Protein AF-A0A3N5YDK7-F1 (afdb_monomer_lite)

Secondary structure (DSSP, 8-state):
-EEEETTEEEEEEEEEETTEEEEEEEETTTTEEEEEEEEEE-TTT-EEEEEEGGGTEEEEEEEETTEEEEEEEETTEEEEEEEEE-------------------------------EEEEEEEEEE--SS--S--EEEEETTTEEEEEEEEEEEETTTEEEEEEEEEETTS-B---SSS-----EEEEEEE---SEE-TT---EEEEEEEEEE-SS-----EEEE-TTS-EE-B-TTS-BS-S-EEEEEE-SSPPPP--TT-EEEEEEEETTEEEEEEEEEE-

Radius of gyration: 22.56 Å; chains: 1; bounding box: 62×52×67 Å

Structure (mmCIF, N/CA/C/O backbone):
data_AF-A0A3N5YDK7-F1
#
_entry.id   AF-A0A3N5YDK7-F1
#
loop_
_atom_site.group_PDB
_atom_site.id
_atom_site.type_symbol
_atom_site.label_atom_id
_atom_site.label_alt_id
_atom_site.label_comp_id
_atom_site.label_asym_id
_atom_site.label_entity_id
_atom_site.label_seq_id
_atom_site.pdbx_PDB_ins_code
_atom_site.Cartn_x
_atom_site.Cartn_y
_atom_site.Cartn_z
_atom_site.occupancy
_atom_site.B_iso_or_equiv
_atom_site.auth_seq_id
_atom_site.auth_comp_id
_atom_site.auth_asym_id
_atom_site.auth_atom_id
_atom_site.pdbx_PDB_model_num
ATOM 1 N N . TRP A 1 1 ? -9.907 6.552 8.537 1.00 94.00 1 TRP A N 1
ATOM 2 C CA . TRP A 1 1 ? -11.149 7.332 8.376 1.00 94.00 1 TRP A CA 1
ATOM 3 C C . TRP A 1 1 ? -12.315 6.374 8.210 1.00 94.00 1 TRP A C 1
ATOM 5 O O . TRP A 1 1 ? -12.193 5.438 7.430 1.00 94.00 1 TRP A O 1
ATOM 15 N N . SER A 1 2 ? -13.418 6.585 8.924 1.00 95.69 2 SER A N 1
ATOM 16 C CA . SER A 1 2 ? -14.725 5.992 8.597 1.00 95.69 2 SER A CA 1
ATOM 17 C C . SER A 1 2 ? -15.365 6.849 7.509 1.00 95.69 2 SER A C 1
ATOM 19 O O . SER A 1 2 ? -15.257 8.069 7.609 1.00 95.69 2 SER A O 1
ATOM 21 N N . VAL A 1 3 ? -15.974 6.262 6.475 1.00 97.44 3 VAL A N 1
ATOM 22 C CA . VAL A 1 3 ? -16.541 7.017 5.340 1.00 97.44 3 VAL A CA 1
ATOM 23 C C . VAL A 1 3 ? -18.008 6.699 5.077 1.00 97.44 3 VAL A C 1
ATOM 25 O O . VAL A 1 3 ? -18.480 5.593 5.338 1.00 97.44 3 VAL A O 1
ATOM 28 N N . ASN A 1 4 ? -18.715 7.675 4.506 1.00 97.19 4 ASN A N 1
ATOM 29 C CA . ASN A 1 4 ? -20.039 7.509 3.918 1.00 97.19 4 ASN A CA 1
ATOM 30 C C . ASN A 1 4 ? -20.078 8.212 2.554 1.00 97.19 4 ASN A C 1
ATOM 32 O O . ASN A 1 4 ? -20.094 9.441 2.474 1.00 97.19 4 ASN A O 1
ATOM 36 N N . PHE A 1 5 ? -20.072 7.429 1.477 1.00 95.19 5 PHE A N 1
ATOM 37 C CA . PHE A 1 5 ? -20.081 7.899 0.094 1.00 95.19 5 PHE A CA 1
ATOM 38 C C . PHE A 1 5 ? -21.483 7.689 -0.492 1.00 95.19 5 PHE A C 1
ATOM 40 O O . PHE A 1 5 ? -21.753 6.665 -1.111 1.00 95.19 5 PHE A O 1
ATOM 47 N N . ASN A 1 6 ? -22.402 8.632 -0.261 1.00 92.25 6 ASN A N 1
ATOM 48 C CA . ASN A 1 6 ? -23.812 8.522 -0.666 1.00 92.25 6 ASN A CA 1
ATOM 49 C C . ASN A 1 6 ? -24.478 7.189 -0.232 1.00 92.25 6 ASN A C 1
ATOM 51 O O . ASN A 1 6 ? -24.975 6.422 -1.055 1.00 92.25 6 ASN A O 1
ATOM 55 N N . ASN A 1 7 ? -24.456 6.913 1.075 1.00 92.00 7 ASN A N 1
ATOM 56 C CA . ASN A 1 7 ? -24.907 5.689 1.759 1.00 92.00 7 ASN A CA 1
ATOM 57 C C . ASN A 1 7 ? -24.012 4.445 1.604 1.00 92.00 7 ASN A C 1
ATOM 59 O O . ASN A 1 7 ? -24.227 3.466 2.321 1.00 92.00 7 ASN A O 1
ATOM 63 N N . TYR A 1 8 ? -22.960 4.486 0.781 1.00 93.44 8 TYR A N 1
ATOM 64 C CA . TYR A 1 8 ? -21.924 3.449 0.783 1.00 93.44 8 TYR A CA 1
ATOM 65 C C . TYR A 1 8 ? -20.957 3.688 1.947 1.00 93.44 8 TYR A C 1
ATOM 67 O O . TYR A 1 8 ? -20.138 4.609 1.915 1.00 93.44 8 TYR A O 1
ATOM 75 N N . LYS A 1 9 ? -21.083 2.870 2.995 1.00 97.25 9 LYS A N 1
ATOM 76 C CA . LYS A 1 9 ? -20.216 2.907 4.180 1.00 97.25 9 LYS A CA 1
ATOM 77 C C . LYS A 1 9 ? -18.902 2.161 3.946 1.00 97.25 9 LYS A C 1
ATOM 79 O O . LYS A 1 9 ? -18.815 1.285 3.080 1.00 97.25 9 LYS A O 1
ATOM 84 N N . GLY A 1 10 ? -17.888 2.521 4.728 1.00 96.44 10 GLY A N 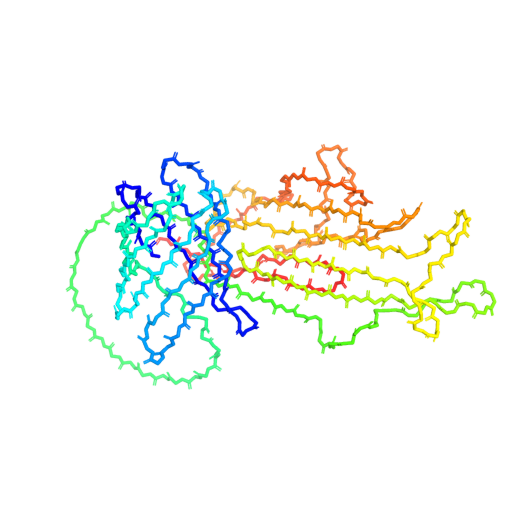1
ATOM 85 C CA . GLY A 1 10 ? -16.621 1.806 4.731 1.00 96.44 10 GLY A CA 1
ATOM 86 C C . GLY A 1 10 ? -15.497 2.526 5.470 1.00 96.44 10 GLY A C 1
ATOM 87 O O . GLY A 1 10 ? -15.725 3.350 6.360 1.00 96.44 10 GLY A O 1
ATOM 88 N N . LYS A 1 11 ? -14.260 2.229 5.070 1.00 95.38 11 LYS A N 1
ATOM 89 C CA . LYS A 1 11 ? -13.021 2.769 5.640 1.00 95.38 11 LYS A CA 1
ATOM 90 C C . LYS A 1 11 ? -12.148 3.379 4.548 1.00 95.38 11 LYS A C 1
ATOM 92 O O . LYS A 1 11 ? -12.029 2.828 3.462 1.00 95.38 11 LYS A O 1
ATOM 97 N N . MET A 1 12 ? -11.475 4.480 4.852 1.00 95.06 12 MET A N 1
ATOM 98 C CA . MET A 1 12 ? -10.476 5.097 3.978 1.00 95.06 12 MET A CA 1
ATOM 99 C C . MET A 1 12 ? -9.211 5.416 4.767 1.00 95.06 12 MET A C 1
ATOM 101 O O . MET A 1 12 ? -9.264 5.825 5.932 1.00 95.06 12 MET A O 1
ATOM 105 N N . GLU A 1 13 ? -8.065 5.253 4.122 1.00 92.06 13 GLU A N 1
ATOM 106 C CA . GLU A 1 13 ? -6.749 5.542 4.676 1.00 92.06 13 GLU A CA 1
ATOM 107 C C . GLU A 1 13 ? -5.978 6.454 3.726 1.00 92.06 13 GLU A C 1
ATOM 109 O O . GLU A 1 13 ? -5.940 6.207 2.523 1.00 92.06 13 GLU A O 1
ATOM 114 N N . PHE A 1 14 ? -5.326 7.471 4.289 1.00 88.44 14 PHE A N 1
ATOM 115 C CA . PHE A 1 14 ? -4.327 8.292 3.610 1.00 88.44 14 PHE A CA 1
ATOM 116 C C . PHE A 1 14 ? -3.003 8.186 4.364 1.00 88.44 14 PHE A C 1
ATOM 118 O O . PHE A 1 14 ? -2.989 8.089 5.592 1.00 88.44 14 PHE A O 1
ATOM 125 N N . CYS A 1 15 ? -1.895 8.191 3.632 1.00 81.31 15 CYS A N 1
ATOM 126 C CA . CYS A 1 15 ? -0.541 8.170 4.170 1.00 81.31 15 CYS A CA 1
ATOM 127 C C . CYS A 1 15 ? 0.345 9.090 3.311 1.00 81.31 15 CYS A C 1
ATOM 129 O O . CYS A 1 15 ? 0.281 8.996 2.082 1.00 81.31 15 CYS A O 1
ATOM 131 N N . PRO A 1 16 ? 1.137 9.993 3.915 1.00 75.69 16 PRO A N 1
ATOM 132 C CA . PRO A 1 16 ? 2.157 10.730 3.183 1.00 75.69 16 PRO A CA 1
ATOM 133 C C . PRO A 1 16 ? 3.287 9.772 2.776 1.00 75.69 16 PRO A C 1
ATOM 135 O O . PRO A 1 16 ? 3.782 8.999 3.593 1.00 75.69 16 PRO A O 1
ATOM 138 N N . GLU A 1 17 ? 3.688 9.821 1.510 1.00 67.31 17 GLU A N 1
ATOM 139 C CA . GLU A 1 17 ? 4.598 8.864 0.878 1.00 67.31 17 GLU A CA 1
ATOM 140 C C . GLU A 1 17 ? 5.481 9.595 -0.142 1.00 67.31 17 GLU A C 1
ATOM 142 O O . GLU A 1 17 ? 4.982 10.112 -1.140 1.00 67.31 17 GLU A O 1
ATOM 147 N N . ASN A 1 18 ? 6.793 9.675 0.114 1.00 63.22 18 ASN A N 1
ATOM 148 C CA . ASN A 1 18 ? 7.789 10.287 -0.783 1.00 63.22 18 ASN A CA 1
ATOM 149 C C . ASN A 1 18 ? 7.401 11.696 -1.300 1.00 63.22 18 ASN A C 1
ATOM 151 O O . ASN A 1 18 ? 7.514 11.996 -2.489 1.00 63.22 18 ASN A O 1
ATOM 155 N N . GLY A 1 19 ? 6.889 12.555 -0.409 1.00 67.94 19 GLY A N 1
ATOM 156 C CA . GLY A 1 19 ? 6.432 13.914 -0.743 1.00 67.94 19 GLY A CA 1
ATOM 157 C C . GLY A 1 19 ? 5.083 13.991 -1.477 1.00 67.94 19 GLY A C 1
ATOM 158 O O . GLY A 1 19 ? 4.658 15.078 -1.862 1.00 67.94 19 GLY A O 1
ATOM 159 N N . LYS A 1 20 ? 4.399 12.859 -1.665 1.00 80.00 20 LYS A N 1
ATOM 160 C CA . LYS A 1 20 ? 3.056 12.732 -2.250 1.00 80.00 20 LYS A CA 1
ATOM 161 C C . LYS A 1 20 ? 2.091 12.123 -1.226 1.00 80.00 20 LYS A C 1
ATOM 163 O O . LYS A 1 20 ? 2.481 11.796 -0.106 1.00 80.00 20 LYS A O 1
ATOM 168 N N . TRP A 1 21 ? 0.828 11.956 -1.609 1.00 85.12 21 TRP A N 1
ATOM 169 C CA . TRP A 1 21 ? -0.164 11.222 -0.823 1.00 85.12 21 TRP A CA 1
ATOM 170 C C . TRP A 1 21 ? -0.501 9.883 -1.483 1.00 85.12 21 TRP A C 1
ATOM 172 O O . TRP A 1 21 ? -0.797 9.826 -2.676 1.00 85.12 21 TRP A O 1
ATOM 182 N N . ALA A 1 22 ? -0.494 8.819 -0.684 1.00 86.12 22 ALA A N 1
ATOM 183 C CA . ALA A 1 22 ? -0.985 7.491 -1.031 1.00 86.12 22 ALA A CA 1
ATOM 184 C C . ALA A 1 22 ? -2.248 7.172 -0.220 1.00 86.12 22 ALA A C 1
ATOM 186 O O . ALA A 1 22 ? -2.448 7.701 0.878 1.00 86.12 22 ALA A O 1
ATOM 187 N N . GLY A 1 23 ? -3.108 6.289 -0.730 1.00 90.12 23 GLY A N 1
ATOM 188 C CA . GLY A 1 23 ? -4.362 5.976 -0.053 1.00 90.12 23 GLY A CA 1
ATOM 189 C C . GLY A 1 23 ? -5.090 4.757 -0.587 1.00 90.12 23 GLY A C 1
ATOM 190 O O . GLY A 1 23 ? -4.863 4.312 -1.713 1.00 90.12 23 GLY A O 1
ATOM 191 N N . ARG A 1 24 ? -5.990 4.233 0.244 1.00 93.12 24 ARG A N 1
ATOM 192 C CA . ARG A 1 24 ? -6.871 3.110 -0.088 1.00 93.12 24 ARG A CA 1
ATOM 193 C C . ARG A 1 24 ? -8.257 3.279 0.527 1.00 93.12 24 ARG A C 1
ATOM 195 O O . ARG A 1 24 ? -8.417 3.936 1.556 1.00 93.12 24 ARG A O 1
ATOM 202 N N . LEU A 1 25 ? -9.241 2.667 -0.117 1.00 95.19 25 LEU A N 1
ATOM 203 C CA . LEU A 1 25 ? -10.656 2.674 0.237 1.00 95.19 25 LEU A CA 1
ATOM 204 C C . LEU A 1 25 ? -11.164 1.236 0.357 1.00 95.19 25 LEU A C 1
ATOM 206 O O . LEU A 1 25 ? -10.954 0.437 -0.544 1.00 95.19 25 LEU A O 1
ATOM 210 N N . TYR A 1 26 ? -11.863 0.921 1.436 1.00 93.62 26 TYR A N 1
ATOM 211 C CA . TYR A 1 26 ? -12.654 -0.292 1.599 1.00 93.62 26 TYR A CA 1
ATOM 212 C C . TYR A 1 26 ? -14.110 0.139 1.697 1.00 93.62 26 TYR A C 1
ATOM 214 O O . TYR A 1 26 ? -14.440 0.918 2.589 1.00 93.62 26 TYR A O 1
ATOM 222 N N . LEU A 1 27 ? -14.979 -0.344 0.812 1.00 95.19 27 LEU A N 1
ATOM 223 C CA . LEU A 1 27 ? -16.427 -0.171 0.952 1.00 95.19 27 LEU A CA 1
ATOM 224 C C . LEU A 1 27 ? -17.048 -1.499 1.369 1.00 95.19 27 LEU A C 1
ATOM 226 O O . LEU A 1 27 ? -16.768 -2.536 0.763 1.00 95.19 27 LEU A O 1
ATOM 230 N N . ASP A 1 28 ? -17.927 -1.459 2.369 1.00 93.12 28 ASP A N 1
ATOM 231 C CA . ASP A 1 28 ? -18.512 -2.664 2.970 1.00 93.12 28 ASP A CA 1
ATOM 232 C C . ASP A 1 28 ? -19.293 -3.488 1.931 1.00 93.12 28 ASP A C 1
ATOM 234 O O . ASP A 1 28 ? -19.250 -4.715 1.939 1.00 93.12 28 ASP A O 1
ATOM 238 N N . ALA A 1 29 ? -19.915 -2.808 0.961 1.00 92.00 29 ALA A N 1
ATOM 239 C CA . ALA A 1 29 ? -20.635 -3.403 -0.168 1.00 92.00 29 ALA A CA 1
ATOM 240 C C . ALA A 1 29 ? -19.743 -4.108 -1.217 1.00 92.00 29 ALA A C 1
ATOM 242 O O . ALA A 1 29 ? -20.266 -4.728 -2.141 1.00 92.00 29 ALA A O 1
ATOM 243 N N . HIS A 1 30 ? -18.414 -3.985 -1.131 1.00 89.75 30 HIS A N 1
ATOM 244 C CA . HIS A 1 30 ? -17.469 -4.586 -2.084 1.00 89.75 30 HIS A CA 1
ATOM 245 C C . HIS A 1 30 ? -16.493 -5.580 -1.444 1.00 89.75 30 HIS A C 1
ATOM 247 O O . HIS A 1 30 ? -15.862 -6.345 -2.172 1.00 89.75 30 HIS A O 1
ATOM 253 N N . GLY A 1 31 ? -16.353 -5.581 -0.113 1.00 86.94 31 GLY A N 1
ATOM 254 C CA . GLY A 1 31 ? -15.580 -6.591 0.621 1.00 86.94 31 GLY A CA 1
ATOM 255 C C . GLY A 1 31 ? -14.068 -6.601 0.352 1.00 86.94 31 GLY A C 1
ATOM 256 O O . GLY A 1 31 ? -13.408 -7.593 0.653 1.00 86.94 31 GLY A O 1
ATOM 257 N N . LYS A 1 32 ? -13.512 -5.537 -0.240 1.00 83.12 32 LYS A N 1
ATOM 258 C CA . LYS A 1 32 ? -12.100 -5.448 -0.648 1.00 83.12 32 LYS A CA 1
ATOM 259 C C . LYS A 1 32 ? -11.558 -4.027 -0.519 1.00 83.12 32 LYS A C 1
ATOM 261 O O . LYS A 1 32 ? -12.323 -3.064 -0.578 1.00 83.12 32 LYS A O 1
ATOM 266 N N . TRP A 1 33 ? -10.239 -3.910 -0.384 1.00 86.75 33 TRP A N 1
ATOM 267 C CA . TRP A 1 33 ? -9.544 -2.634 -0.521 1.00 86.75 33 TRP A CA 1
ATOM 268 C C . TRP A 1 33 ? -9.348 -2.272 -2.000 1.00 86.75 33 TRP A C 1
ATOM 270 O O . TRP A 1 33 ? -9.194 -3.128 -2.870 1.00 86.75 33 TRP A O 1
ATOM 280 N N . GLU A 1 34 ? -9.346 -0.975 -2.275 1.00 88.81 34 GLU A N 1
ATOM 281 C CA . GLU A 1 34 ? -9.136 -0.369 -3.583 1.00 88.81 34 GLU A CA 1
ATOM 282 C C . GLU A 1 34 ? -8.126 0.775 -3.444 1.00 88.81 34 GLU A C 1
ATOM 284 O O . GLU A 1 34 ? -8.269 1.637 -2.575 1.00 88.81 34 GLU A O 1
ATOM 289 N N . THR A 1 35 ? -7.107 0.812 -4.300 1.00 89.25 35 THR A N 1
ATOM 290 C CA . THR A 1 35 ? -6.111 1.893 -4.304 1.00 89.25 35 THR A CA 1
ATOM 291 C C . THR A 1 35 ? -6.713 3.181 -4.866 1.00 89.25 35 THR A C 1
ATOM 293 O O . THR A 1 35 ? -7.306 3.188 -5.947 1.00 89.25 35 THR A O 1
ATOM 296 N N . LEU A 1 36 ? -6.521 4.291 -4.152 1.00 93.38 36 LEU A N 1
ATOM 297 C CA . LEU A 1 36 ? -6.912 5.626 -4.600 1.00 93.38 36 LEU A CA 1
ATOM 298 C C . LEU A 1 36 ? -5.758 6.274 -5.378 1.00 93.38 36 LEU A C 1
ATOM 300 O O . LEU A 1 36 ? -4.593 6.155 -4.997 1.00 93.38 36 LEU A O 1
ATOM 304 N N . LYS A 1 37 ? -6.078 6.963 -6.477 1.00 91.44 37 LYS A N 1
ATOM 305 C CA . LYS A 1 37 ? -5.111 7.655 -7.349 1.00 91.44 37 LYS A CA 1
ATOM 306 C C . LYS A 1 37 ? -5.263 9.172 -7.216 1.00 91.44 37 LYS A C 1
ATOM 308 O O . LYS A 1 37 ? -6.276 9.654 -6.713 1.00 91.44 37 LYS A O 1
ATOM 313 N N . ASN A 1 38 ? -4.279 9.923 -7.716 1.00 92.44 38 ASN A N 1
ATOM 314 C CA . ASN A 1 38 ? -4.315 11.390 -7.832 1.00 92.44 38 ASN A CA 1
ATOM 315 C C . ASN A 1 38 ? -4.699 12.109 -6.524 1.00 92.44 38 ASN A C 1
ATOM 317 O O . ASN A 1 38 ? -5.450 13.082 -6.546 1.00 92.44 38 ASN A O 1
ATOM 321 N N . ILE A 1 39 ? -4.218 11.601 -5.386 1.00 94.75 39 ILE A N 1
ATOM 322 C CA . ILE A 1 39 ? -4.554 12.150 -4.073 1.00 94.75 39 ILE A CA 1
ATOM 323 C C . ILE A 1 39 ? -3.784 13.454 -3.870 1.00 94.75 39 ILE A C 1
ATOM 325 O O . ILE A 1 39 ? -2.557 13.489 -3.981 1.00 94.75 39 ILE A O 1
ATOM 329 N N . SER A 1 40 ? -4.510 14.514 -3.540 1.00 93.19 40 SER A N 1
ATOM 330 C CA . SER A 1 40 ? -3.960 15.816 -3.188 1.00 93.19 40 SER A CA 1
ATOM 331 C C . SER A 1 40 ? -4.639 16.312 -1.920 1.00 93.19 40 SER A C 1
ATOM 333 O O . SER A 1 40 ? -5.864 16.388 -1.871 1.00 93.19 40 SER A O 1
ATOM 335 N N . CYS A 1 41 ? -3.845 16.658 -0.907 1.00 89.44 41 CYS A N 1
ATOM 336 C CA . CYS A 1 41 ? -4.310 17.316 0.311 1.00 89.44 41 CYS A CA 1
ATOM 337 C C . CYS A 1 41 ? -3.492 18.598 0.492 1.00 89.44 41 CYS A C 1
ATOM 339 O O . CYS A 1 41 ? -2.277 18.533 0.692 1.00 89.44 41 CYS A O 1
ATOM 341 N N . ASN A 1 42 ? -4.148 19.753 0.418 1.00 87.88 42 ASN A N 1
ATOM 342 C CA . ASN A 1 42 ? -3.544 21.060 0.650 1.00 87.88 42 ASN A CA 1
ATOM 343 C C . ASN A 1 42 ? -3.722 21.435 2.129 1.00 87.88 42 ASN A C 1
ATOM 345 O O . ASN A 1 42 ? -4.846 21.621 2.592 1.00 87.88 42 ASN A O 1
ATOM 349 N N . SER A 1 43 ? -2.625 21.534 2.881 1.00 81.56 43 SER A N 1
ATOM 350 C CA . SER A 1 43 ? -2.666 21.824 4.321 1.00 81.56 43 SER A CA 1
ATOM 351 C C . SER A 1 43 ? -3.016 23.278 4.648 1.00 81.56 43 SER A C 1
ATOM 353 O O . SER A 1 43 ? -3.481 23.548 5.751 1.00 81.56 43 SER A O 1
ATOM 355 N N . GLN A 1 44 ? -2.823 24.208 3.711 1.00 83.44 44 GLN A N 1
ATOM 356 C CA . GLN A 1 44 ? -3.108 25.633 3.885 1.00 83.44 44 GLN A CA 1
ATOM 357 C C . GLN A 1 44 ? -4.593 25.965 3.678 1.00 83.44 44 GLN A C 1
ATOM 359 O O . GLN A 1 44 ? -5.126 26.834 4.362 1.00 83.44 44 GLN A O 1
ATOM 364 N N . THR A 1 45 ? -5.267 25.289 2.743 1.00 89.75 45 THR A N 1
ATOM 365 C CA . THR A 1 45 ? -6.692 25.516 2.426 1.00 89.75 45 THR A CA 1
ATOM 366 C C . THR A 1 45 ? -7.619 24.422 2.952 1.00 89.75 45 THR A C 1
ATOM 368 O O . THR A 1 45 ? -8.838 24.560 2.866 1.00 89.75 45 THR A O 1
ATOM 371 N N . GLY A 1 46 ? -7.064 23.308 3.436 1.00 90.94 46 GLY A N 1
ATOM 372 C CA . GLY A 1 46 ? -7.813 22.098 3.774 1.00 90.94 46 GLY A CA 1
ATOM 373 C C . GLY A 1 46 ? -8.386 21.364 2.556 1.00 90.94 46 GLY A C 1
ATOM 374 O O . GLY A 1 46 ? -9.084 20.370 2.733 1.00 90.94 46 GLY A O 1
ATOM 375 N N . ALA A 1 47 ? -8.141 21.816 1.321 1.00 95.69 47 ALA A N 1
ATOM 376 C CA . ALA A 1 47 ? -8.713 21.187 0.133 1.00 95.69 47 ALA A CA 1
ATOM 377 C C . ALA A 1 47 ? -8.174 19.760 -0.062 1.00 95.69 47 ALA A C 1
ATOM 379 O O . ALA A 1 47 ? -6.964 19.531 0.000 1.00 95.69 47 ALA A O 1
ATOM 380 N N . VAL A 1 48 ? -9.073 18.815 -0.343 1.00 95.94 48 VAL A N 1
ATOM 381 C CA . VAL A 1 48 ? -8.741 17.417 -0.641 1.00 95.94 48 VAL A CA 1
ATOM 382 C C . VAL A 1 48 ? -9.386 16.961 -1.943 1.00 95.94 48 VAL A C 1
ATOM 384 O O . VAL A 1 48 ? -10.545 17.271 -2.229 1.00 95.94 48 VAL A O 1
ATOM 387 N N . SER A 1 49 ? -8.641 16.194 -2.731 1.00 96.81 49 SER A N 1
ATOM 388 C CA . SER A 1 49 ? -9.158 15.475 -3.891 1.00 96.81 49 SER A CA 1
ATOM 389 C C . SER A 1 49 ? -8.487 14.117 -4.056 1.00 96.81 49 SER A C 1
ATOM 391 O O . SER A 1 49 ? -7.352 13.913 -3.626 1.00 96.81 49 SER A O 1
ATOM 393 N N . PHE A 1 50 ? -9.211 13.168 -4.648 1.00 96.56 50 PHE A N 1
ATOM 394 C CA . PHE A 1 50 ? -8.716 11.834 -4.990 1.00 96.56 50 PHE A CA 1
ATOM 395 C C . PHE A 1 50 ? -9.604 11.180 -6.054 1.00 96.56 50 PHE A C 1
ATOM 397 O O . PHE A 1 50 ? -10.760 11.558 -6.247 1.00 96.56 50 PHE A O 1
ATOM 404 N N . TYR A 1 51 ? -9.069 10.177 -6.745 1.00 95.50 51 TYR A N 1
ATOM 405 C CA . TYR A 1 51 ? -9.772 9.420 -7.778 1.00 95.50 51 TYR A CA 1
ATOM 406 C C . TYR A 1 51 ? -9.870 7.935 -7.412 1.00 95.50 51 TYR A C 1
ATOM 408 O O . TYR A 1 51 ? -8.892 7.319 -6.978 1.00 95.50 51 TYR A O 1
ATOM 416 N N . ARG A 1 52 ? -11.055 7.358 -7.622 1.00 94.69 52 ARG A N 1
ATOM 417 C CA . ARG A 1 52 ? -11.374 5.947 -7.396 1.00 94.69 52 ARG A CA 1
ATOM 418 C C . ARG A 1 52 ? -11.622 5.257 -8.736 1.00 94.69 52 ARG A C 1
ATOM 420 O O . ARG A 1 52 ? -12.648 5.465 -9.381 1.00 94.69 52 ARG A O 1
ATOM 427 N N . ASP A 1 53 ? -10.690 4.386 -9.107 1.00 90.06 53 ASP A N 1
ATOM 428 C CA . ASP A 1 53 ? -10.650 3.706 -10.407 1.00 90.06 53 ASP A CA 1
ATOM 429 C C . ASP A 1 53 ? -11.861 2.791 -10.641 1.00 90.06 53 ASP A C 1
ATOM 431 O O . ASP A 1 53 ? -12.514 2.878 -11.674 1.00 90.06 53 ASP A O 1
ATOM 435 N N . ALA A 1 54 ? -12.213 1.970 -9.644 1.00 86.56 54 ALA A N 1
ATOM 436 C CA . ALA A 1 54 ? -13.267 0.959 -9.758 1.00 86.56 54 ALA A CA 1
ATOM 437 C C . ALA A 1 54 ? -14.679 1.536 -9.976 1.00 86.56 54 ALA A C 1
ATOM 439 O O . ALA A 1 54 ? -15.561 0.821 -10.444 1.00 86.56 54 ALA A O 1
ATOM 440 N N . GLY A 1 55 ? -14.896 2.811 -9.635 1.00 86.00 55 GLY A N 1
ATOM 441 C CA . GLY A 1 55 ? -16.145 3.528 -9.903 1.00 86.00 55 GLY A CA 1
ATOM 442 C C . GLY A 1 55 ? -16.052 4.557 -11.033 1.00 86.00 55 GLY A C 1
ATOM 443 O O . GLY A 1 55 ? -17.075 5.143 -11.374 1.00 86.00 55 GLY A O 1
ATOM 444 N N . ASN A 1 56 ? -14.855 4.817 -11.579 1.00 91.69 56 ASN A N 1
ATOM 445 C CA . ASN A 1 56 ? -14.547 6.011 -12.380 1.00 91.69 56 ASN A CA 1
ATOM 446 C C . ASN A 1 56 ? -15.058 7.305 -11.705 1.00 91.69 56 ASN A C 1
ATOM 448 O O . ASN A 1 56 ? -15.815 8.086 -12.285 1.00 91.69 56 ASN A O 1
ATOM 452 N N . GLN A 1 57 ? -14.705 7.476 -10.426 1.00 95.06 57 GLN A N 1
ATOM 453 C CA . GLN A 1 57 ? -15.248 8.515 -9.545 1.00 95.06 57 GLN A CA 1
ATOM 454 C C . GLN A 1 57 ? -14.152 9.485 -9.092 1.00 95.06 57 GLN A C 1
ATOM 456 O O . GLN A 1 57 ? -13.153 9.065 -8.502 1.00 95.06 57 GLN A O 1
ATOM 461 N N . THR A 1 58 ? -14.356 10.787 -9.309 1.00 95.69 58 THR A N 1
ATOM 462 C CA . THR A 1 58 ? -13.488 11.845 -8.767 1.00 95.69 58 THR A CA 1
ATOM 463 C C . THR A 1 58 ? -14.154 12.467 -7.552 1.00 95.69 58 THR A C 1
ATOM 465 O O . THR A 1 58 ? -15.270 12.975 -7.649 1.00 95.69 58 THR A O 1
ATOM 468 N N . TYR A 1 59 ? -13.456 12.454 -6.422 1.00 97.31 59 TYR A N 1
ATOM 469 C CA . TYR A 1 59 ? -13.886 13.037 -5.157 1.00 97.31 59 TYR A CA 1
ATOM 470 C C . TYR A 1 59 ? -13.161 14.362 -4.937 1.00 97.31 59 TYR A C 1
ATOM 472 O O . TYR A 1 59 ? -11.943 14.452 -5.112 1.00 97.31 59 TYR A O 1
ATOM 480 N N . THR A 1 60 ? -13.902 15.382 -4.518 1.00 97.50 60 THR A N 1
ATOM 481 C CA . THR A 1 60 ? -13.372 16.671 -4.062 1.00 97.50 60 THR A CA 1
ATOM 482 C C . THR A 1 60 ? -14.051 17.065 -2.757 1.00 97.50 60 THR A C 1
ATOM 484 O O . THR A 1 60 ? -15.191 16.681 -2.492 1.00 97.50 60 THR A O 1
ATOM 487 N N . GLY A 1 61 ? -13.355 17.811 -1.906 1.00 97.12 61 GLY A N 1
ATOM 488 C CA . GLY A 1 61 ? -13.892 18.235 -0.621 1.00 97.12 61 GLY A CA 1
ATOM 489 C C . GLY A 1 61 ? -12.916 19.069 0.191 1.00 97.12 61 GLY A C 1
ATOM 490 O O . GLY A 1 61 ? -11.891 19.536 -0.310 1.00 97.12 61 GLY A O 1
ATOM 491 N N . THR A 1 62 ? -13.237 19.227 1.467 1.00 96.69 62 THR A N 1
ATOM 492 C CA . THR A 1 62 ? -12.387 19.876 2.465 1.00 96.69 62 THR A CA 1
ATOM 493 C C . THR A 1 62 ? -12.171 18.956 3.660 1.00 96.69 62 THR A C 1
ATOM 495 O O . THR A 1 62 ? -13.060 18.198 4.046 1.00 96.69 62 THR A O 1
ATOM 498 N N . ILE A 1 63 ? -10.975 19.034 4.236 1.00 93.88 63 ILE A N 1
ATOM 499 C CA . ILE A 1 63 ? -10.584 18.468 5.524 1.00 93.88 63 ILE A CA 1
ATOM 500 C C . ILE A 1 63 ? -10.634 19.608 6.538 1.00 93.88 63 ILE A C 1
ATOM 502 O O . ILE A 1 63 ? -10.026 20.658 6.322 1.00 93.88 63 ILE A O 1
ATOM 506 N N . LYS A 1 64 ? -11.325 19.396 7.654 1.00 91.38 64 LYS A N 1
ATOM 507 C CA . LYS A 1 64 ? -11.309 20.289 8.808 1.00 91.38 64 LYS A CA 1
ATOM 508 C C . LYS A 1 64 ? -11.224 19.452 10.080 1.00 91.38 64 LYS A C 1
ATOM 510 O O . LYS A 1 64 ? -12.075 18.604 10.326 1.00 91.38 64 LYS A O 1
ATOM 515 N N . ASP A 1 65 ? -10.205 19.714 10.892 1.00 87.81 65 ASP A N 1
ATOM 516 C CA . ASP A 1 65 ? -9.947 19.023 12.156 1.00 87.81 65 ASP A CA 1
ATOM 517 C C . ASP A 1 65 ? -9.889 17.489 11.991 1.00 87.81 65 ASP A C 1
ATOM 519 O O . ASP A 1 65 ? -8.895 16.946 11.505 1.00 87.81 65 ASP A O 1
ATOM 523 N N . ARG A 1 66 ? -10.954 16.784 12.387 1.00 90.62 66 ARG A N 1
ATOM 524 C CA . ARG A 1 66 ? -11.088 15.322 12.286 1.00 90.62 66 ARG A CA 1
ATOM 525 C C . ARG A 1 66 ? -12.094 14.873 11.232 1.00 90.62 66 ARG A C 1
ATOM 527 O O . ARG A 1 66 ? -12.306 13.672 11.109 1.00 90.62 66 ARG A O 1
ATOM 534 N N . ASP A 1 67 ? -12.678 15.784 10.467 1.00 95.12 67 ASP A N 1
ATOM 535 C CA . ASP A 1 67 ? -13.714 15.478 9.490 1.00 95.12 67 ASP A CA 1
ATOM 536 C C . ASP A 1 67 ? -13.306 15.904 8.079 1.00 95.12 67 ASP A C 1
ATOM 538 O O . ASP A 1 67 ? -12.566 16.863 7.863 1.00 95.12 67 ASP A O 1
ATOM 542 N N . MET A 1 68 ? -13.812 15.172 7.096 1.00 96.81 68 MET A N 1
ATOM 543 C CA . MET A 1 68 ? -13.829 15.567 5.699 1.00 96.81 68 MET A CA 1
ATOM 544 C C . MET A 1 68 ? -15.262 15.569 5.194 1.00 96.81 68 MET A C 1
ATOM 546 O O . MET A 1 68 ? -16.075 14.720 5.573 1.00 96.81 68 MET A O 1
ATOM 550 N N . SER A 1 69 ? -15.560 16.474 4.273 1.00 97.12 69 SER A N 1
ATOM 551 C CA . SER A 1 69 ? -16.821 16.453 3.538 1.00 97.12 69 SER A CA 1
ATOM 552 C C . SER A 1 69 ? -16.637 17.005 2.135 1.00 97.12 69 SER A C 1
ATOM 554 O O . SER A 1 69 ? -15.720 17.787 1.882 1.00 97.12 69 SER A O 1
ATOM 556 N N . GLY A 1 70 ? -17.511 16.610 1.216 1.00 97.38 70 GLY A N 1
ATOM 557 C CA . GLY A 1 70 ? -17.450 17.117 -0.144 1.00 97.38 70 GLY A CA 1
ATOM 558 C C . GLY A 1 70 ? -18.442 16.463 -1.088 1.00 97.38 70 GLY A C 1
ATOM 559 O O . GLY A 1 70 ? -19.486 15.948 -0.673 1.00 97.38 70 GLY A O 1
ATOM 560 N N . THR A 1 71 ? -18.105 16.493 -2.374 1.00 97.62 71 THR A N 1
ATOM 561 C CA . THR A 1 71 ? -18.885 15.873 -3.444 1.00 97.62 71 THR A CA 1
ATOM 562 C C . THR A 1 71 ? -18.026 14.966 -4.321 1.00 97.62 71 THR A C 1
ATOM 564 O O . THR A 1 71 ? -16.797 15.049 -4.323 1.00 97.62 71 THR A O 1
ATOM 567 N N . PHE A 1 72 ? -18.667 14.053 -5.046 1.00 96.56 72 PHE A N 1
ATOM 568 C CA . PHE A 1 72 ? -18.006 13.257 -6.073 1.00 96.56 72 PHE A CA 1
ATOM 569 C C . PHE A 1 72 ? -18.811 13.204 -7.371 1.00 96.56 72 PHE A C 1
ATOM 571 O O . PHE A 1 72 ? -20.019 13.470 -7.396 1.00 96.56 72 PHE A O 1
ATOM 578 N N . THR A 1 73 ? -18.115 12.886 -8.459 1.00 94.19 73 THR A N 1
ATOM 579 C CA . THR A 1 73 ? -18.701 12.603 -9.772 1.00 94.19 73 THR A CA 1
ATOM 580 C C . THR A 1 73 ? -18.858 11.100 -9.966 1.00 94.19 73 THR A C 1
ATOM 582 O O . THR A 1 73 ? -17.975 10.339 -9.588 1.00 94.19 73 THR A O 1
ATOM 585 N N . SER A 1 74 ? -19.965 10.657 -10.560 1.00 87.44 74 SER A N 1
ATOM 586 C CA . SER A 1 74 ? -20.213 9.257 -10.918 1.00 87.44 74 SER A CA 1
ATOM 587 C C . SER A 1 74 ? -21.004 9.205 -12.222 1.00 87.44 74 SER A C 1
ATOM 589 O O . SER A 1 74 ? -22.049 9.843 -12.328 1.00 87.44 74 SER A O 1
A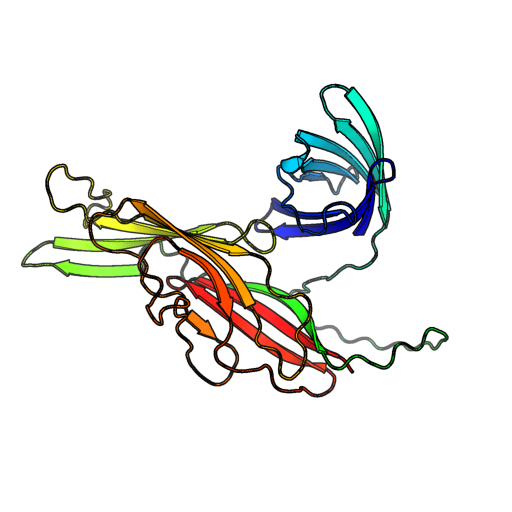TOM 591 N N . SER A 1 75 ? -20.514 8.461 -13.217 1.00 81.50 75 SER A N 1
ATOM 592 C CA . SER A 1 75 ? -21.166 8.306 -14.533 1.00 81.50 75 SER A CA 1
ATOM 593 C C . SER A 1 75 ? -21.552 9.635 -15.213 1.00 81.50 75 SER A C 1
ATOM 595 O O . SER A 1 75 ? -22.620 9.750 -15.804 1.00 81.50 75 SER A O 1
ATOM 597 N N . GLY A 1 76 ? -20.701 10.661 -15.096 1.00 78.94 76 GLY A N 1
ATOM 598 C CA . GLY A 1 76 ? -20.945 12.005 -15.642 1.00 78.94 76 GLY A CA 1
ATOM 599 C C . GLY A 1 76 ? -21.819 12.921 -14.772 1.00 78.94 76 GLY A C 1
ATOM 600 O O . GLY A 1 76 ? -21.755 14.137 -14.929 1.00 78.94 76 GLY A O 1
ATOM 601 N N . THR A 1 77 ? -22.560 12.380 -13.803 1.00 85.69 77 THR A N 1
ATOM 602 C CA . THR A 1 77 ? -23.345 13.166 -12.838 1.00 85.69 77 THR A CA 1
ATOM 603 C C . THR A 1 77 ? -22.461 13.620 -11.676 1.00 85.69 77 THR A C 1
ATOM 605 O O . THR A 1 77 ? -21.688 12.833 -11.129 1.00 85.69 77 THR A O 1
ATOM 608 N N . SER A 1 78 ? -22.563 14.889 -11.279 1.00 88.00 78 SER A N 1
ATOM 609 C CA . SER A 1 78 ? -21.796 15.489 -10.179 1.00 88.00 78 SER A CA 1
ATOM 610 C C . SER A 1 78 ? -22.671 15.792 -8.956 1.00 88.00 78 SER A C 1
ATOM 612 O O . SER A 1 78 ? -23.898 15.785 -9.029 1.00 88.00 78 SER A O 1
ATOM 614 N N . GLY A 1 79 ? -22.036 16.069 -7.812 1.00 91.25 79 GLY A N 1
ATOM 615 C CA . GLY A 1 79 ? -22.725 16.581 -6.621 1.00 91.25 79 GLY A CA 1
ATOM 616 C C . GLY A 1 79 ? -23.158 15.532 -5.592 1.00 91.25 79 GLY A C 1
ATOM 617 O O . GLY A 1 79 ? -23.738 15.904 -4.571 1.00 91.25 79 GLY A O 1
ATOM 618 N N . TYR A 1 80 ? -22.846 14.246 -5.792 1.00 95.50 80 TYR A N 1
ATOM 619 C CA . TYR A 1 80 ? -23.106 13.213 -4.783 1.00 95.50 80 TYR A CA 1
ATOM 620 C C . TYR A 1 80 ? -22.313 13.507 -3.511 1.00 95.50 80 TYR A C 1
ATOM 622 O O . TYR A 1 80 ? -21.086 13.582 -3.553 1.00 95.50 80 TYR A O 1
ATOM 630 N N . LYS A 1 81 ? -23.001 13.690 -2.381 1.00 97.00 81 LYS A N 1
ATOM 631 C CA . LYS A 1 81 ? -22.357 14.057 -1.115 1.00 97.00 81 LYS A CA 1
ATOM 632 C C . LYS A 1 81 ? -21.570 12.889 -0.527 1.00 97.00 81 LYS A C 1
ATOM 634 O O . LYS A 1 81 ? -22.017 11.740 -0.560 1.00 97.00 81 LYS A O 1
ATOM 639 N N . TRP A 1 82 ? -20.434 13.208 0.081 1.00 97.50 82 TRP A N 1
ATOM 640 C CA . TRP A 1 82 ? -19.665 12.271 0.889 1.00 97.50 82 TRP A CA 1
ATOM 641 C C . TRP A 1 82 ? -19.142 12.920 2.170 1.00 97.50 82 TRP A C 1
ATOM 643 O O . TRP A 1 82 ? -18.938 14.135 2.231 1.00 97.50 82 TRP A O 1
ATOM 653 N N . THR A 1 83 ? -18.915 12.093 3.189 1.00 97.75 83 THR A N 1
ATOM 654 C CA . THR A 1 83 ? -18.249 12.477 4.439 1.00 97.75 83 THR A CA 1
ATOM 655 C C . THR A 1 83 ? -17.224 11.428 4.862 1.00 97.75 83 THR A C 1
ATOM 657 O O . THR A 1 83 ? -17.311 10.256 4.477 1.00 97.75 83 THR A O 1
ATOM 660 N N . ALA A 1 84 ? -16.247 11.850 5.663 1.00 97.25 84 ALA A N 1
ATOM 661 C CA . ALA A 1 84 ? -15.306 10.967 6.335 1.00 97.25 84 ALA A CA 1
ATOM 662 C C . ALA A 1 84 ? -14.937 11.510 7.721 1.00 97.25 84 ALA A C 1
ATOM 664 O O . ALA A 1 84 ? -14.700 12.702 7.851 1.00 97.25 84 ALA A O 1
ATOM 665 N N . THR A 1 85 ? -14.792 10.649 8.726 1.00 95.88 85 THR A N 1
ATOM 666 C CA . THR A 1 85 ? -14.361 11.040 10.083 1.00 95.88 85 THR A CA 1
ATOM 667 C C . THR A 1 85 ? -13.117 10.255 10.497 1.00 95.88 85 THR A C 1
ATOM 669 O O . THR A 1 85 ? -12.996 9.047 10.255 1.00 95.88 85 THR A O 1
ATOM 672 N N . LEU A 1 86 ? -12.149 10.935 11.108 1.00 91.69 86 LEU A N 1
ATOM 673 C CA . LEU A 1 86 ? -10.858 10.395 11.514 1.00 91.69 86 LEU A CA 1
ATOM 674 C C . LEU A 1 86 ? -11.022 9.494 12.741 1.00 91.69 86 LEU A C 1
ATOM 676 O O . LEU A 1 86 ? -11.032 9.950 13.883 1.00 91.69 86 LEU A O 1
ATOM 680 N N . THR A 1 87 ? -11.104 8.192 12.490 1.00 85.62 87 THR A N 1
ATOM 681 C CA . THR A 1 87 ? -11.137 7.132 13.507 1.00 85.62 87 THR A CA 1
ATOM 682 C C . THR A 1 87 ? -9.811 7.000 14.255 1.00 85.62 87 THR A C 1
ATOM 684 O O . THR A 1 87 ? -9.790 6.890 15.475 1.00 85.62 87 THR A O 1
ATOM 687 N N . SER A 1 88 ? -8.695 7.050 13.530 1.00 74.12 88 SER A N 1
ATOM 688 C CA . SER A 1 88 ? -7.343 6.822 14.040 1.00 74.12 88 SER A CA 1
ATOM 689 C C . SER A 1 88 ? -6.321 7.555 13.170 1.00 74.12 88 SER A C 1
ATOM 691 O O . SER A 1 88 ? -6.524 7.707 11.965 1.00 74.12 88 SER A O 1
ATOM 693 N N . PHE A 1 89 ? -5.225 8.004 13.783 1.00 69.75 89 PHE A N 1
ATOM 694 C CA . PHE A 1 89 ? -4.067 8.574 13.099 1.00 69.75 89 PHE A CA 1
ATOM 695 C C . PHE A 1 89 ? -2.799 7.968 13.695 1.00 69.75 89 PHE A C 1
ATOM 697 O O . PHE A 1 89 ? -2.634 7.968 14.913 1.00 69.75 89 PHE A O 1
ATOM 704 N N . THR A 1 90 ? -1.912 7.470 12.838 1.00 53.66 90 THR A N 1
ATOM 705 C CA . THR A 1 90 ? -0.628 6.897 13.248 1.00 53.66 90 THR A CA 1
ATOM 706 C C . THR A 1 90 ? 0.481 7.855 12.845 1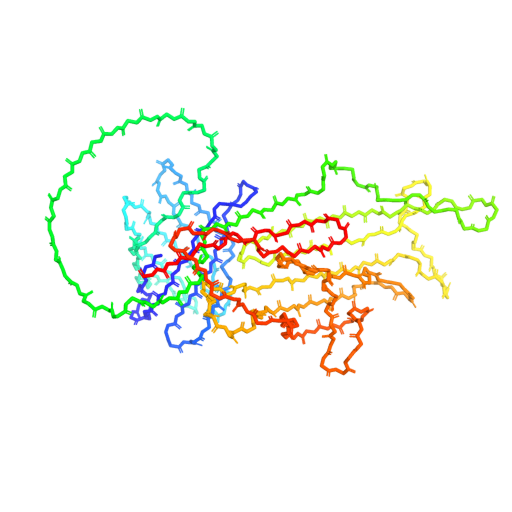.00 53.66 90 THR A C 1
ATOM 708 O O . THR A 1 90 ? 0.965 7.819 11.712 1.00 53.66 90 THR A O 1
ATOM 711 N N . THR A 1 91 ? 0.897 8.717 13.771 1.00 43.41 91 THR A N 1
ATOM 712 C CA . THR A 1 91 ? 2.099 9.531 13.580 1.00 43.41 91 THR A CA 1
ATOM 713 C C . THR A 1 91 ? 3.308 8.603 13.549 1.00 43.41 91 THR A C 1
ATOM 715 O O . THR A 1 91 ? 3.674 8.028 14.573 1.00 43.41 91 THR A O 1
ATOM 718 N N . THR A 1 92 ? 3.963 8.466 12.395 1.00 39.09 92 THR A N 1
ATOM 719 C CA . THR A 1 92 ? 5.319 7.899 12.363 1.00 39.09 92 THR A CA 1
ATOM 720 C C . THR A 1 92 ? 6.261 8.985 12.864 1.00 39.09 92 THR A C 1
ATOM 722 O O . THR A 1 92 ? 6.741 9.811 12.094 1.00 39.09 92 THR A O 1
ATOM 725 N N . ALA A 1 93 ? 6.432 9.051 14.183 1.00 33.19 93 ALA A N 1
ATOM 726 C CA . ALA A 1 93 ? 7.330 10.007 14.806 1.00 33.19 93 ALA A CA 1
ATOM 727 C C . ALA A 1 93 ? 8.780 9.619 14.491 1.00 33.19 93 ALA A C 1
ATOM 729 O O . ALA A 1 93 ? 9.286 8.623 15.011 1.00 33.19 93 ALA A O 1
ATOM 730 N N . SER A 1 94 ? 9.456 10.423 13.667 1.00 32.12 94 SER A N 1
ATOM 731 C CA . SER A 1 94 ? 10.918 10.459 13.669 1.00 32.12 94 SER A CA 1
ATOM 732 C C . SER A 1 94 ? 11.373 10.810 15.082 1.00 32.12 94 SER A C 1
ATOM 734 O O . SER A 1 94 ? 10.926 11.802 15.656 1.00 32.12 94 SER A O 1
ATOM 736 N N . SER A 1 95 ? 12.220 9.967 15.661 1.00 32.38 95 SER A N 1
ATOM 737 C CA . SER A 1 95 ? 12.596 10.044 17.067 1.00 32.38 95 SER A CA 1
ATOM 738 C C . SER A 1 95 ? 13.399 11.307 17.388 1.00 32.38 95 SER A C 1
ATOM 740 O O . SER A 1 95 ? 14.592 11.377 17.094 1.00 32.38 95 SER A O 1
ATOM 742 N N . SER A 1 96 ? 12.775 12.253 18.085 1.00 30.02 96 SER A N 1
ATOM 743 C CA . SER A 1 96 ? 13.465 13.180 18.981 1.00 30.02 96 SER A CA 1
ATOM 744 C C . SER A 1 96 ? 12.886 13.025 20.386 1.00 30.02 96 SER A C 1
ATOM 746 O O . SER A 1 96 ? 11.675 13.023 20.601 1.00 30.02 96 SER A O 1
ATOM 748 N N . SER A 1 97 ? 13.769 12.791 21.351 1.00 35.56 97 SER A N 1
ATOM 749 C CA . SER A 1 97 ? 13.408 12.500 22.733 1.00 35.56 97 SER A CA 1
ATOM 750 C C . SER A 1 97 ? 13.100 13.777 23.510 1.00 35.56 97 SER A C 1
ATOM 752 O O . SER A 1 97 ? 13.998 14.590 23.731 1.00 35.56 97 SER A O 1
ATOM 754 N N . SER A 1 98 ? 11.884 13.900 24.035 1.00 30.48 98 SER A N 1
ATOM 755 C CA . SER A 1 98 ? 11.616 14.752 25.194 1.00 30.48 98 SER A CA 1
ATOM 756 C C . SER A 1 98 ? 10.572 14.105 26.102 1.00 30.48 98 SER A C 1
ATOM 758 O O . SER A 1 98 ? 9.453 13.788 25.710 1.00 30.48 98 SER A O 1
ATOM 760 N N . SER A 1 99 ? 10.985 13.857 27.340 1.00 35.06 99 SER A N 1
ATOM 761 C CA . SER A 1 99 ? 10.150 13.316 28.403 1.00 35.06 99 SER A CA 1
ATOM 762 C C . SER A 1 99 ? 9.369 14.430 29.094 1.00 35.06 99 SER A C 1
ATOM 764 O O . SER A 1 99 ? 9.979 15.335 29.664 1.00 35.06 99 SER A O 1
ATOM 766 N N . SER A 1 100 ? 8.045 14.315 29.161 1.00 31.73 100 SER A N 1
ATOM 767 C CA . SER A 1 100 ? 7.261 14.993 30.195 1.00 31.73 100 SER A CA 1
ATOM 768 C C . SER A 1 100 ? 6.030 14.172 30.577 1.00 31.73 100 SER A C 1
ATOM 770 O O . SER A 1 100 ? 5.205 13.782 29.756 1.00 31.73 100 SER A O 1
ATOM 772 N N . SER A 1 101 ? 5.940 13.872 31.868 1.00 36.03 101 SER A N 1
ATOM 773 C CA . SER A 1 101 ? 4.832 13.164 32.497 1.00 36.03 101 SER A CA 1
ATOM 774 C C . SER A 1 101 ? 3.668 14.108 32.791 1.00 36.03 101 SER A C 1
ATOM 776 O O . SER A 1 101 ? 3.881 15.158 33.393 1.00 36.03 101 SER A O 1
ATOM 778 N N . SER A 1 102 ? 2.434 13.690 32.515 1.00 32.50 102 SER A N 1
ATOM 779 C CA . SER A 1 102 ? 1.282 14.089 33.335 1.00 32.50 102 SER A CA 1
ATOM 780 C C . SER A 1 102 ? 0.155 13.062 33.222 1.00 32.50 102 SER A C 1
ATOM 782 O O . SER A 1 102 ? -0.012 12.400 32.200 1.00 32.50 102 SER A O 1
ATOM 784 N N . SER A 1 103 ? -0.564 12.879 34.324 1.00 33.97 103 SER A N 1
ATOM 785 C CA . SER A 1 103 ? -1.537 11.811 34.546 1.00 33.97 103 SER A CA 1
ATOM 786 C C . SER A 1 103 ? -2.962 12.350 34.643 1.00 33.97 103 SER A C 1
ATOM 788 O O . SER A 1 103 ? -3.193 13.286 35.408 1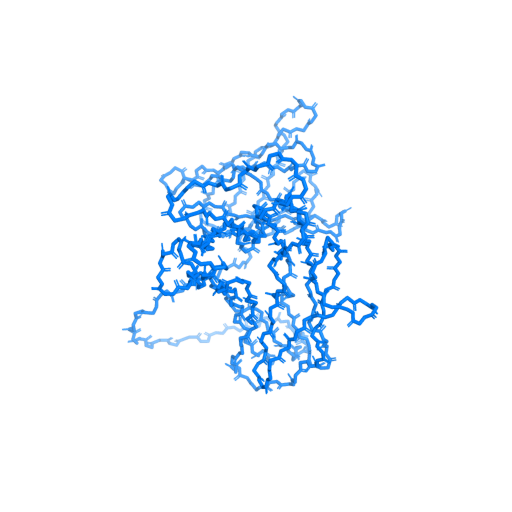.00 33.97 103 SER A O 1
ATOM 790 N N . SER A 1 104 ? -3.927 11.676 34.015 1.00 31.44 104 SER A N 1
ATOM 791 C CA . SER A 1 104 ? -5.329 11.711 34.455 1.00 31.44 104 SER A CA 1
ATOM 792 C C . SER A 1 104 ? -6.133 10.481 33.997 1.00 31.44 104 SER A C 1
ATOM 794 O O . SER A 1 104 ? -6.231 10.149 32.820 1.00 31.44 104 SER A O 1
ATOM 796 N N . SER A 1 105 ? -6.715 9.798 34.981 1.00 32.12 105 SER A N 1
ATOM 797 C CA . SER A 1 105 ? -7.859 8.871 34.902 1.00 32.12 105 SER A CA 1
ATOM 798 C C . SER A 1 105 ? -9.163 9.645 34.602 1.00 32.12 105 SER A C 1
ATOM 800 O O . SER A 1 105 ? -9.209 10.833 34.902 1.00 32.12 105 SER A O 1
ATOM 802 N N . SER A 1 106 ? -10.302 9.112 34.134 1.00 36.34 106 SER A N 1
ATOM 803 C CA . SER A 1 106 ? -10.758 7.815 33.564 1.00 36.34 106 SER A CA 1
ATOM 804 C C . SER A 1 106 ? -12.245 8.023 33.116 1.00 36.34 106 SER A C 1
ATOM 806 O O . SER A 1 106 ? -12.695 9.163 33.151 1.00 36.34 106 SER A O 1
ATOM 808 N N . ALA A 1 107 ? -13.117 7.087 32.703 1.00 33.62 107 ALA A N 1
ATOM 809 C CA . ALA A 1 107 ? -13.157 5.617 32.616 1.00 33.62 107 ALA A CA 1
ATOM 810 C C . ALA A 1 107 ? -14.241 5.171 31.588 1.00 33.62 107 ALA A C 1
ATOM 812 O O . ALA A 1 107 ? -15.058 5.995 31.193 1.00 33.62 107 ALA A O 1
ATOM 813 N N . ALA A 1 108 ? -14.323 3.856 31.308 1.00 30.94 108 ALA A N 1
ATOM 814 C CA . ALA A 1 108 ? -15.481 3.116 30.748 1.00 30.94 108 ALA A CA 1
ATOM 815 C C . ALA A 1 108 ? -15.948 3.431 29.293 1.00 30.94 108 ALA A C 1
ATOM 817 O O . ALA A 1 108 ? -15.937 4.568 28.849 1.00 30.94 108 ALA A O 1
ATOM 818 N N . SER A 1 109 ? -16.423 2.468 28.490 1.00 28.39 109 SER A N 1
ATOM 819 C CA . SER A 1 109 ? -16.405 0.996 28.604 1.00 28.39 109 SER A CA 1
ATOM 820 C C . SER A 1 109 ? -16.703 0.331 27.247 1.00 28.39 109 SER A C 1
ATOM 822 O O . SER A 1 109 ? -17.572 0.767 26.499 1.00 28.39 109 SER A O 1
ATOM 824 N N . SER A 1 110 ? -16.022 -0.774 26.941 1.00 30.89 110 SER A N 1
ATOM 825 C CA . SER A 1 110 ? -16.594 -1.930 26.225 1.00 30.89 110 SER A CA 1
ATOM 826 C C . SER A 1 110 ? -15.594 -3.084 26.270 1.00 30.89 110 SER A C 1
ATOM 828 O O . SER A 1 110 ? -14.477 -2.994 25.771 1.00 30.89 110 SER A O 1
ATOM 830 N N . SER A 1 111 ? -15.979 -4.170 26.935 1.00 31.94 111 SER A N 1
ATOM 831 C CA . SER A 1 111 ? -15.139 -5.350 27.115 1.00 31.94 111 SER A CA 1
ATOM 832 C C . SER A 1 111 ? -15.191 -6.248 25.878 1.00 31.94 111 SER A C 1
ATOM 834 O O . SER A 1 111 ? -15.936 -7.228 25.850 1.00 31.94 111 SER A O 1
ATOM 836 N N . SER A 1 112 ? -14.374 -5.953 24.867 1.00 37.47 112 SER A N 1
ATOM 837 C CA . SER A 1 112 ? -13.838 -7.029 24.031 1.00 37.47 112 SER A CA 1
ATOM 838 C C . SER A 1 112 ? -12.846 -7.821 24.878 1.00 37.47 112 SER A C 1
ATOM 840 O O . SER A 1 112 ? -11.932 -7.224 25.449 1.00 37.47 112 SER A O 1
ATOM 842 N N . SER A 1 113 ? -12.999 -9.144 24.959 1.00 41.44 113 SER A N 1
ATOM 843 C CA . SER A 1 113 ? -11.938 -10.014 25.476 1.00 41.44 113 SER A CA 1
ATOM 844 C C . SER A 1 113 ? -10.657 -9.705 24.706 1.00 41.44 113 SER A C 1
ATOM 846 O O . SER A 1 113 ? -10.661 -9.825 23.478 1.00 41.44 113 SER A O 1
ATOM 848 N N . GLY A 1 114 ? -9.620 -9.261 25.416 1.00 55.59 114 GLY A N 1
ATOM 849 C CA . GLY A 1 114 ? -8.385 -8.759 24.828 1.00 55.59 114 GLY A CA 1
ATOM 850 C C . GLY A 1 114 ? -7.821 -9.728 23.793 1.00 55.59 114 GLY A C 1
ATOM 851 O O . GLY A 1 114 ? -7.448 -10.858 24.120 1.00 55.59 114 GLY A O 1
ATOM 852 N N . GLN A 1 115 ? -7.887 -9.345 22.513 1.00 68.75 115 GLN A N 1
ATOM 853 C CA . GLN A 1 115 ? -7.515 -10.252 21.436 1.00 68.75 115 GLN A CA 1
ATOM 854 C C . GLN A 1 115 ? -6.003 -10.175 21.259 1.00 68.75 115 GLN A C 1
ATOM 856 O O . GLN A 1 115 ? -5.498 -9.254 20.626 1.00 68.75 115 GLN A O 1
ATOM 861 N N . GLN A 1 116 ? -5.314 -11.165 21.820 1.00 88.94 116 GLN A N 1
ATOM 862 C CA . GLN A 1 116 ? -3.865 -11.332 21.751 1.00 88.94 116 GLN A CA 1
ATOM 863 C C . GLN A 1 116 ? -3.377 -11.409 20.296 1.00 88.94 116 GLN A C 1
ATOM 865 O O . GLN A 1 116 ? -3.467 -12.462 19.655 1.00 88.94 116 GLN A O 1
ATOM 870 N N . VAL A 1 117 ? -2.893 -10.285 19.759 1.00 91.88 117 VAL A N 1
ATOM 871 C CA . VAL A 1 117 ? -2.464 -10.152 18.357 1.00 91.88 117 VAL A CA 1
ATOM 872 C C . VAL A 1 117 ? -1.248 -9.250 18.206 1.00 91.88 117 VAL A C 1
ATOM 874 O O . VAL A 1 117 ? -1.056 -8.274 18.928 1.00 91.88 117 VAL A O 1
ATOM 877 N N . TRP A 1 118 ? -0.468 -9.524 17.167 1.00 89.00 118 TRP A N 1
ATOM 878 C CA . TRP A 1 118 ? 0.462 -8.563 16.589 1.00 89.00 118 TRP A CA 1
ATOM 879 C C . TRP A 1 118 ? -0.324 -7.554 15.757 1.00 89.00 118 TRP A C 1
ATOM 881 O O . TRP A 1 118 ? -0.798 -7.903 14.681 1.00 89.00 118 TRP A O 1
ATOM 891 N N . HIS A 1 119 ? -0.451 -6.315 16.214 1.00 88.94 119 HIS A N 1
ATOM 892 C CA . HIS A 1 119 ? -1.058 -5.221 15.458 1.00 88.94 119 HIS A CA 1
ATOM 893 C C . HIS A 1 119 ? 0.013 -4.470 14.664 1.00 88.94 119 HIS A C 1
ATOM 895 O O . HIS A 1 119 ? 1.082 -4.172 15.196 1.00 88.94 119 HIS A O 1
ATOM 901 N N . GLN A 1 120 ? -0.245 -4.120 13.403 1.00 86.38 120 GLN A N 1
ATOM 902 C CA . GLN A 1 120 ? 0.683 -3.289 12.638 1.00 86.38 120 GLN A CA 1
ATOM 903 C C . GLN A 1 120 ? 0.796 -1.907 13.308 1.00 86.38 120 GLN A C 1
ATOM 905 O O . GLN A 1 120 ? -0.191 -1.175 13.409 1.00 86.38 120 GLN A O 1
ATOM 910 N N . LYS A 1 121 ? 1.999 -1.549 13.769 1.00 82.38 121 LYS A N 1
ATOM 911 C CA . LYS A 1 121 ? 2.304 -0.278 14.445 1.00 82.38 121 LYS A CA 1
ATOM 912 C C . LYS A 1 121 ? 2.767 0.782 13.455 1.00 82.38 121 LYS A C 1
ATOM 914 O O . LYS A 1 121 ? 2.301 1.915 13.496 1.00 82.38 121 LYS A O 1
ATOM 919 N N . SER A 1 122 ? 3.689 0.426 12.565 1.00 79.56 122 SER A N 1
ATOM 920 C CA . SER A 1 122 ? 4.268 1.358 11.598 1.00 79.56 122 SER A CA 1
ATOM 921 C C . SER A 1 122 ? 4.743 0.648 10.329 1.00 79.56 122 SER A C 1
ATOM 923 O O . SER A 1 122 ? 4.640 -0.572 10.172 1.00 79.56 122 SER A O 1
ATOM 925 N N . TYR A 1 123 ? 5.207 1.449 9.379 1.00 81.69 123 TYR A N 1
ATOM 926 C CA . TYR A 1 123 ? 5.830 1.014 8.141 1.00 81.69 123 TYR A CA 1
ATOM 927 C C . TYR A 1 123 ? 6.987 1.965 7.845 1.00 81.69 123 TYR A C 1
ATOM 929 O O . TYR A 1 123 ? 6.841 3.175 8.030 1.00 81.69 123 TYR A O 1
ATOM 937 N N . ARG A 1 124 ? 8.105 1.433 7.355 1.00 77.44 124 ARG A N 1
ATOM 938 C CA . ARG A 1 124 ? 9.143 2.228 6.701 1.00 77.44 124 ARG A CA 1
ATOM 939 C C . ARG A 1 124 ? 9.666 1.525 5.457 1.00 77.44 124 ARG A C 1
ATOM 941 O O . ARG A 1 124 ? 9.761 0.298 5.400 1.00 77.44 124 ARG A O 1
ATOM 948 N N . TYR A 1 125 ? 10.028 2.346 4.485 1.00 72.88 125 TYR A N 1
ATOM 949 C CA . TYR A 1 125 ? 10.838 1.956 3.348 1.00 72.88 125 TYR A CA 1
ATOM 950 C C . TYR A 1 125 ? 12.295 2.274 3.680 1.00 72.88 125 TYR A C 1
ATOM 952 O O . TYR A 1 125 ? 12.623 3.416 3.998 1.00 72.88 125 TYR A O 1
ATOM 960 N N . GLU A 1 126 ? 13.152 1.263 3.622 1.00 75.19 126 GLU A N 1
ATOM 961 C CA . GLU A 1 126 ? 14.600 1.429 3.652 1.00 75.19 126 GLU A CA 1
ATOM 962 C C . GLU A 1 126 ? 15.115 1.209 2.219 1.00 75.19 126 GLU A C 1
ATOM 964 O O . GLU A 1 126 ? 15.205 0.055 1.770 1.00 75.19 126 GLU A O 1
ATOM 969 N N . PRO A 1 127 ? 15.447 2.280 1.466 1.00 66.31 127 PRO A N 1
ATOM 970 C CA . PRO A 1 127 ? 16.342 2.120 0.332 1.00 66.31 127 PRO A CA 1
ATOM 971 C C . PRO A 1 127 ? 17.672 1.553 0.840 1.00 66.31 127 PRO A C 1
ATOM 973 O O . PRO A 1 127 ? 18.061 1.784 1.989 1.00 66.31 127 PRO A O 1
ATOM 976 N N . TRP A 1 128 ? 18.385 0.802 -0.003 1.00 62.31 128 TRP A N 1
ATOM 977 C CA . TRP A 1 128 ? 19.755 0.415 0.337 1.00 62.31 128 TRP A CA 1
ATOM 978 C C . TRP A 1 128 ? 20.587 1.687 0.577 1.00 62.31 128 TRP A C 1
ATOM 980 O O . TRP A 1 128 ? 20.331 2.713 -0.047 1.00 62.31 128 TRP A O 1
ATOM 990 N N . ALA A 1 129 ? 21.562 1.630 1.491 1.00 47.00 129 ALA A N 1
ATOM 991 C CA . ALA A 1 129 ? 22.225 2.803 2.084 1.00 47.00 129 ALA A CA 1
ATOM 992 C C . ALA A 1 129 ? 23.004 3.713 1.106 1.00 47.00 129 ALA A C 1
ATOM 994 O O . ALA A 1 129 ? 23.564 4.728 1.512 1.00 47.00 129 ALA A O 1
ATOM 995 N N . GLU A 1 130 ? 23.028 3.362 -0.174 1.00 46.31 130 GLU A N 1
ATOM 996 C CA . GLU A 1 130 ? 23.487 4.211 -1.256 1.00 46.31 130 GLU A CA 1
ATOM 997 C C . GLU A 1 130 ? 22.365 4.304 -2.291 1.00 46.31 130 GLU A C 1
ATOM 999 O O . GLU A 1 130 ? 21.964 3.287 -2.856 1.00 46.31 130 GLU A O 1
ATOM 1004 N N . ASP A 1 131 ? 21.938 5.522 -2.638 1.00 45.84 131 ASP A N 1
ATOM 1005 C CA . ASP A 1 131 ? 21.062 5.797 -3.796 1.00 45.84 131 ASP A CA 1
ATOM 1006 C C . ASP A 1 131 ? 21.835 5.629 -5.135 1.00 45.84 131 ASP A C 1
ATOM 1008 O O . ASP A 1 131 ? 21.599 6.288 -6.153 1.00 45.84 131 ASP A O 1
ATOM 1012 N N . ARG A 1 132 ? 22.840 4.738 -5.120 1.00 51.12 132 ARG A N 1
ATOM 1013 C CA . ARG A 1 132 ? 23.615 4.305 -6.272 1.00 51.12 132 ARG A CA 1
ATOM 1014 C C . ARG A 1 132 ? 22.808 3.268 -7.033 1.00 51.12 132 ARG A C 1
ATOM 1016 O O . ARG A 1 132 ? 22.805 2.077 -6.747 1.00 51.12 132 ARG A O 1
ATOM 1023 N N . LYS A 1 133 ? 22.224 3.794 -8.096 1.00 54.81 133 LYS A N 1
ATOM 1024 C CA . LYS A 1 133 ? 21.905 3.237 -9.418 1.00 54.81 133 LYS A CA 1
ATOM 1025 C C . LYS A 1 133 ? 22.791 2.096 -9.981 1.00 54.81 133 LYS A C 1
ATOM 1027 O O . LYS A 1 133 ? 22.569 1.702 -11.117 1.00 54.81 133 LYS A O 1
ATOM 1032 N N . GLU A 1 134 ? 23.769 1.560 -9.257 1.00 56.50 134 GLU A N 1
ATOM 1033 C CA . GLU A 1 134 ? 24.701 0.525 -9.709 1.00 56.50 134 GLU A CA 1
ATOM 1034 C C . GLU A 1 134 ? 24.881 -0.538 -8.612 1.00 56.50 134 GLU A C 1
ATOM 1036 O O . GLU A 1 134 ? 25.444 -0.292 -7.550 1.00 56.50 134 GLU A O 1
ATOM 1041 N N . ARG A 1 135 ? 24.358 -1.737 -8.878 1.00 57.44 135 ARG A N 1
ATOM 1042 C CA . ARG A 1 135 ? 24.267 -2.873 -7.953 1.00 57.44 135 ARG A CA 1
ATOM 1043 C C . ARG A 1 135 ? 25.493 -3.778 -8.003 1.00 57.44 135 ARG A C 1
ATOM 1045 O O . ARG A 1 135 ? 25.838 -4.390 -6.994 1.00 57.44 135 ARG A O 1
ATOM 1052 N N . SER A 1 136 ? 26.087 -3.961 -9.181 1.00 57.97 136 SER A N 1
ATOM 1053 C CA . SER A 1 136 ? 27.232 -4.853 -9.413 1.00 57.97 136 SER A CA 1
ATOM 1054 C C . SER A 1 136 ? 27.811 -4.653 -10.811 1.00 57.97 136 SER A C 1
ATOM 1056 O O . SER A 1 136 ? 27.054 -4.559 -11.778 1.00 57.97 136 SER A O 1
ATOM 1058 N N . THR A 1 137 ? 29.142 -4.689 -10.901 1.00 56.88 137 THR A N 1
ATOM 1059 C CA . THR A 1 137 ? 29.898 -4.860 -12.147 1.00 56.88 137 THR A CA 1
ATOM 1060 C C . THR A 1 137 ? 30.231 -6.344 -12.327 1.00 56.88 137 THR A C 1
ATOM 1062 O O . THR A 1 137 ? 30.905 -6.937 -11.485 1.00 56.88 137 THR A O 1
ATOM 1065 N N . TYR A 1 138 ? 29.784 -6.947 -13.429 1.00 61.25 138 TYR A N 1
ATOM 1066 C CA . TYR A 1 138 ? 30.133 -8.320 -13.810 1.00 61.25 138 TYR A CA 1
ATOM 1067 C C . TYR A 1 138 ? 30.996 -8.317 -15.069 1.00 61.25 138 TYR A C 1
ATOM 1069 O O . TYR A 1 138 ? 30.579 -7.775 -16.090 1.00 61.25 138 TYR A O 1
ATOM 1077 N N . GLN A 1 139 ? 32.159 -8.969 -15.034 1.00 55.75 139 GLN A N 1
ATOM 1078 C CA . GLN A 1 139 ? 32.893 -9.299 -16.256 1.00 55.75 139 GLN A CA 1
ATOM 1079 C C . GLN A 1 139 ? 32.299 -10.556 -16.892 1.00 55.75 139 GLN A C 1
ATOM 1081 O O . GLN A 1 139 ? 32.148 -11.589 -16.241 1.00 55.75 139 GLN A O 1
ATOM 1086 N N . THR A 1 140 ? 31.976 -10.469 -18.179 1.00 53.94 140 THR A N 1
ATOM 1087 C CA . THR A 1 140 ? 31.554 -11.608 -19.001 1.00 53.94 140 THR A CA 1
ATOM 1088 C C . THR A 1 140 ? 32.497 -11.749 -20.194 1.00 53.94 140 THR A C 1
ATOM 1090 O O . THR A 1 140 ? 32.667 -10.822 -20.987 1.00 53.94 140 THR A O 1
ATOM 1093 N N . GLY A 1 141 ? 33.159 -12.905 -20.298 1.00 60.81 141 GLY A N 1
ATOM 1094 C CA . GLY A 1 141 ? 34.253 -13.098 -21.252 1.00 60.81 141 GLY A CA 1
ATOM 1095 C C . GLY A 1 141 ? 35.452 -12.187 -20.958 1.00 60.81 141 GLY A C 1
ATOM 1096 O O . GLY A 1 141 ? 35.769 -11.922 -19.802 1.00 60.81 141 GLY A O 1
ATOM 1097 N N . THR A 1 142 ? 36.130 -11.722 -22.007 1.00 50.62 142 THR A N 1
ATOM 1098 C CA . THR A 1 142 ? 37.406 -10.990 -21.915 1.00 50.62 142 THR A CA 1
ATOM 1099 C C . THR A 1 142 ? 37.293 -9.467 -21.789 1.00 50.62 142 THR A C 1
ATOM 1101 O O . THR A 1 142 ? 38.291 -8.840 -21.448 1.00 50.62 142 THR A O 1
ATOM 1104 N N . THR A 1 143 ? 36.135 -8.850 -22.062 1.00 52.03 143 THR A N 1
ATOM 1105 C CA . THR A 1 143 ? 36.028 -7.371 -22.150 1.00 52.03 143 THR A CA 1
ATOM 1106 C C . THR A 1 143 ? 34.703 -6.745 -21.697 1.00 52.03 143 THR A C 1
ATOM 1108 O O . THR A 1 143 ? 34.668 -5.535 -21.477 1.00 52.03 143 THR A O 1
ATOM 1111 N N . SER A 1 144 ? 33.613 -7.501 -21.534 1.00 58.81 144 SER A N 1
ATOM 1112 C CA . SER A 1 144 ? 32.289 -6.909 -21.275 1.00 58.81 144 SER A CA 1
ATOM 1113 C C . SER A 1 144 ? 32.000 -6.753 -19.783 1.00 58.81 144 SER A C 1
ATOM 1115 O O . SER A 1 144 ? 31.659 -7.730 -19.112 1.00 58.81 144 SER A O 1
ATOM 1117 N N . VAL A 1 145 ? 32.079 -5.513 -19.287 1.00 63.31 145 VAL A N 1
ATOM 1118 C CA . VAL A 1 145 ? 31.502 -5.099 -17.999 1.00 63.31 145 VAL A CA 1
ATOM 1119 C C . VAL A 1 145 ? 29.997 -4.871 -18.166 1.00 63.31 145 VAL A C 1
ATOM 1121 O O . VAL A 1 145 ? 29.564 -4.054 -18.982 1.00 63.31 145 VAL A O 1
ATOM 1124 N N . LEU A 1 146 ? 29.209 -5.612 -17.387 1.00 64.94 146 LEU A N 1
ATOM 1125 C CA . LEU A 1 146 ? 27.761 -5.470 -17.261 1.00 64.94 146 LEU A CA 1
ATOM 1126 C C . LEU A 1 146 ? 27.430 -4.808 -15.928 1.00 64.94 146 LEU A C 1
ATOM 1128 O O . LEU A 1 146 ? 27.907 -5.259 -14.885 1.00 64.94 146 LEU A O 1
ATOM 1132 N N . ILE A 1 147 ? 26.580 -3.788 -15.982 1.00 65.50 147 ILE A N 1
ATOM 1133 C CA . ILE A 1 147 ? 26.149 -2.992 -14.834 1.00 65.50 147 ILE A CA 1
ATOM 1134 C C . ILE A 1 147 ? 24.675 -3.286 -14.570 1.00 65.50 147 ILE A C 1
ATOM 1136 O O . ILE A 1 147 ? 23.817 -3.025 -15.419 1.00 65.50 147 ILE A O 1
ATOM 1140 N N . ASP A 1 148 ? 24.371 -3.826 -13.391 1.00 65.94 148 ASP A N 1
ATOM 1141 C CA . ASP A 1 148 ? 22.990 -3.927 -12.915 1.00 65.94 148 ASP A CA 1
ATOM 1142 C C . ASP A 1 148 ? 22.562 -2.607 -12.282 1.00 65.94 148 ASP A C 1
ATOM 1144 O O . ASP A 1 148 ? 23.148 -2.151 -11.308 1.00 65.94 148 ASP A O 1
ATOM 1148 N N . TYR A 1 149 ? 21.497 -2.023 -12.805 1.00 65.50 149 TYR A N 1
ATOM 1149 C CA . TYR A 1 149 ? 20.885 -0.793 -12.336 1.00 65.50 149 TYR A CA 1
ATOM 1150 C C . TYR A 1 149 ? 19.549 -1.122 -11.679 1.00 65.50 149 TYR A C 1
ATOM 1152 O O . TYR A 1 149 ? 18.776 -1.922 -12.206 1.00 65.50 149 TYR A O 1
ATOM 1160 N N . CYS A 1 150 ? 19.251 -0.520 -10.533 1.00 65.50 150 CYS A N 1
ATOM 1161 C CA . CYS A 1 150 ? 17.994 -0.744 -9.825 1.00 65.50 150 CYS A CA 1
ATOM 1162 C C . CYS A 1 150 ? 17.271 0.576 -9.541 1.00 65.50 150 CYS A C 1
ATOM 1164 O O . CYS A 1 150 ? 17.887 1.588 -9.218 1.00 65.50 150 CYS A O 1
ATOM 1166 N N . GLU A 1 151 ? 15.952 0.542 -9.684 1.00 66.88 151 GLU A N 1
ATOM 1167 C CA . GLU A 1 151 ? 15.017 1.634 -9.433 1.00 66.88 151 GLU A CA 1
ATOM 1168 C C . GLU A 1 151 ? 13.851 1.090 -8.606 1.00 66.88 151 GLU A C 1
ATOM 1170 O O . GLU A 1 151 ? 13.393 -0.034 -8.827 1.00 66.88 151 GLU A O 1
ATOM 1175 N N . ALA A 1 152 ? 13.373 1.885 -7.657 1.00 68.12 152 ALA A N 1
ATOM 1176 C CA . ALA A 1 152 ? 12.380 1.489 -6.671 1.00 68.12 152 ALA A CA 1
ATOM 1177 C C . ALA A 1 152 ? 11.342 2.604 -6.505 1.00 68.12 152 ALA A C 1
ATOM 1179 O O . ALA A 1 152 ? 11.700 3.741 -6.205 1.00 68.12 152 ALA A O 1
ATOM 1180 N N . GLU A 1 153 ? 10.062 2.286 -6.694 1.00 65.75 153 GLU A N 1
ATOM 1181 C CA . GLU A 1 153 ? 8.957 3.245 -6.571 1.00 65.75 153 GLU A CA 1
ATOM 1182 C C . GLU A 1 153 ? 7.730 2.647 -5.862 1.00 65.75 153 GLU A C 1
ATOM 1184 O O . GLU A 1 153 ? 7.602 1.430 -5.725 1.00 65.75 153 GLU A O 1
ATOM 1189 N N . GLY A 1 154 ? 6.803 3.511 -5.442 1.00 60.97 154 GLY A N 1
ATOM 1190 C CA . GLY A 1 154 ? 5.575 3.129 -4.738 1.00 60.97 154 GLY A CA 1
ATOM 1191 C C . GLY A 1 154 ? 5.752 2.995 -3.222 1.00 60.97 154 GLY A C 1
ATOM 1192 O O . GLY A 1 154 ? 6.700 3.535 -2.647 1.00 60.97 154 GLY A O 1
ATOM 1193 N N . GLY A 1 155 ? 4.826 2.285 -2.576 1.00 61.25 155 GLY A N 1
ATOM 1194 C CA . GLY A 1 155 ? 4.832 2.064 -1.131 1.00 61.25 155 GLY A CA 1
ATOM 1195 C C . GLY A 1 155 ? 3.488 1.596 -0.556 1.00 61.25 155 GLY A C 1
ATOM 1196 O O . GLY A 1 155 ? 2.811 0.760 -1.160 1.00 61.25 155 GLY A O 1
ATOM 1197 N N . LYS A 1 156 ? 3.127 2.059 0.651 1.00 62.53 156 LYS A N 1
ATOM 1198 C CA . LYS A 1 156 ? 2.266 1.343 1.622 1.00 62.53 156 LYS A CA 1
ATOM 1199 C C . LYS A 1 156 ? 0.928 0.865 1.045 1.00 62.53 156 LYS A C 1
ATOM 1201 O O . LYS A 1 156 ? 0.469 -0.219 1.399 1.00 62.53 156 LYS A O 1
ATOM 1206 N N . TYR A 1 157 ? 0.296 1.663 0.181 1.00 58.38 157 TYR A N 1
ATOM 1207 C CA . TYR A 1 157 ? -1.018 1.353 -0.416 1.00 58.38 157 TYR A CA 1
ATOM 1208 C C . TYR A 1 157 ? -1.024 1.309 -1.947 1.00 58.38 157 TYR A C 1
ATOM 1210 O O . TYR A 1 157 ? -1.954 0.768 -2.544 1.00 58.38 157 TYR A O 1
ATOM 1218 N N . THR A 1 158 ? -0.009 1.893 -2.583 1.00 56.38 158 THR A N 1
ATOM 1219 C CA . THR A 1 158 ? 0.183 1.863 -4.041 1.00 56.38 158 THR A CA 1
ATOM 1220 C C . THR A 1 158 ? 0.821 0.554 -4.509 1.00 56.38 158 THR A C 1
ATOM 1222 O O . THR A 1 158 ? 0.801 0.242 -5.700 1.00 56.38 158 THR A O 1
ATOM 1225 N N . GLY A 1 159 ? 1.340 -0.224 -3.556 1.00 60.25 159 GLY A N 1
ATOM 1226 C CA . GLY A 1 159 ? 2.204 -1.359 -3.799 1.00 60.25 159 GLY A CA 1
ATOM 1227 C C . GLY A 1 159 ? 3.611 -0.897 -4.161 1.00 60.25 159 GLY A C 1
ATOM 1228 O O . GLY A 1 159 ? 3.829 0.226 -4.613 1.00 60.25 159 GLY A O 1
ATOM 1229 N N . PHE A 1 160 ? 4.585 -1.768 -3.941 1.00 65.25 160 PHE A N 1
ATOM 1230 C CA . PHE A 1 160 ? 5.962 -1.488 -4.335 1.00 65.25 160 PHE A CA 1
ATOM 1231 C C . PHE A 1 160 ? 6.204 -1.804 -5.823 1.00 65.25 160 PHE A C 1
ATOM 1233 O O . PHE A 1 160 ? 5.452 -2.569 -6.416 1.00 65.25 160 PHE A O 1
ATOM 1240 N N . ARG A 1 161 ? 7.250 -1.258 -6.447 1.00 66.38 161 ARG A N 1
ATOM 1241 C CA . ARG A 1 161 ? 7.792 -1.726 -7.731 1.00 66.38 161 ARG A CA 1
ATOM 1242 C C . ARG A 1 161 ? 9.311 -1.584 -7.729 1.00 66.38 161 ARG A C 1
ATOM 1244 O O . ARG A 1 161 ? 9.817 -0.468 -7.769 1.00 66.38 161 ARG A O 1
ATOM 1251 N N . VAL A 1 162 ? 10.036 -2.707 -7.779 1.00 66.06 162 VAL A N 1
ATOM 1252 C CA . VAL A 1 162 ? 11.443 -2.706 -8.232 1.00 66.06 162 VAL A CA 1
ATOM 1253 C C . VAL A 1 162 ? 11.492 -2.903 -9.733 1.00 66.06 162 VAL A C 1
ATOM 1255 O O . VAL A 1 162 ? 11.029 -3.940 -10.209 1.00 66.06 162 VAL A O 1
ATOM 1258 N N . SER A 1 163 ? 12.136 -1.971 -10.427 1.00 65.75 163 SER A N 1
ATOM 1259 C CA . SER A 1 163 ? 12.661 -2.150 -11.777 1.00 65.75 163 SER A CA 1
ATOM 1260 C C . SER A 1 163 ? 14.165 -2.394 -11.705 1.00 65.75 163 SER A C 1
ATOM 1262 O O . SER A 1 163 ? 14.925 -1.506 -11.333 1.00 65.75 163 SER A O 1
ATOM 1264 N N . VAL A 1 164 ? 14.610 -3.592 -12.077 1.00 64.50 164 VAL A N 1
ATOM 1265 C CA . VAL A 1 164 ? 16.025 -3.839 -12.403 1.00 64.50 164 VAL A CA 1
ATOM 1266 C C . VAL A 1 164 ? 16.208 -3.568 -13.898 1.00 64.50 164 VAL A C 1
ATOM 1268 O O . VAL A 1 164 ? 15.274 -3.791 -14.660 1.00 64.50 164 VAL A O 1
ATOM 1271 N N . LYS A 1 165 ? 17.370 -3.067 -14.314 1.00 67.06 165 LYS A N 1
ATOM 1272 C CA . LYS A 1 165 ? 17.800 -2.872 -15.707 1.00 67.06 165 LYS A CA 1
ATOM 1273 C C . LYS A 1 165 ? 19.254 -3.332 -15.806 1.00 67.06 165 LYS A C 1
ATOM 1275 O O . LYS A 1 165 ? 20.011 -3.117 -14.867 1.00 67.06 165 LYS A O 1
ATOM 1280 N N . ARG A 1 166 ? 19.675 -3.924 -16.923 1.00 67.81 166 ARG A N 1
ATOM 1281 C CA . ARG A 1 166 ? 21.087 -4.275 -17.164 1.00 67.81 166 ARG A CA 1
ATOM 1282 C C . ARG A 1 166 ? 21.646 -3.455 -18.320 1.00 67.81 166 ARG A C 1
ATOM 1284 O O . ARG A 1 166 ? 21.030 -3.380 -19.385 1.00 67.81 166 ARG A O 1
ATOM 1291 N N . MET A 1 167 ? 22.795 -2.833 -18.089 1.00 66.06 167 MET A N 1
ATOM 1292 C CA . MET A 1 167 ? 23.457 -1.898 -18.998 1.00 66.06 167 MET A CA 1
ATOM 1293 C C . MET A 1 167 ? 24.876 -2.371 -19.321 1.00 66.06 167 MET A C 1
ATOM 1295 O O . MET A 1 167 ? 25.448 -3.189 -18.597 1.00 66.06 167 MET A O 1
ATOM 1299 N N . GLY A 1 168 ? 25.443 -1.851 -20.407 1.00 67.12 168 GLY A N 1
ATOM 1300 C CA . GLY A 1 168 ? 26.875 -1.968 -20.673 1.00 67.12 168 GLY A CA 1
ATOM 1301 C C . GLY A 1 168 ? 27.693 -0.983 -19.837 1.00 67.12 168 GLY A C 1
ATOM 1302 O O . GLY A 1 168 ? 27.148 -0.077 -19.204 1.00 67.12 168 GLY A O 1
ATOM 1303 N N . ALA A 1 169 ? 29.016 -1.126 -19.902 1.00 68.69 169 ALA A N 1
ATOM 1304 C CA . ALA A 1 169 ? 29.984 -0.195 -19.314 1.00 68.69 169 ALA A CA 1
ATOM 1305 C C . ALA A 1 169 ? 29.836 1.265 -19.795 1.00 68.69 169 ALA A C 1
ATOM 1307 O O . ALA A 1 169 ? 30.329 2.182 -19.149 1.00 68.69 169 ALA A O 1
ATOM 1308 N N . ASP A 1 170 ? 29.163 1.492 -20.928 1.00 69.25 170 ASP A N 1
ATOM 1309 C CA . ASP A 1 170 ? 28.857 2.814 -21.484 1.00 69.25 170 ASP A CA 1
ATOM 1310 C C . ASP A 1 170 ? 27.520 3.399 -20.981 1.00 69.25 170 ASP A C 1
ATOM 1312 O O . ASP A 1 170 ? 27.026 4.385 -21.531 1.00 69.25 170 ASP A O 1
ATOM 1316 N N . HIS A 1 171 ? 26.911 2.768 -19.969 1.00 65.12 171 HIS A N 1
ATOM 1317 C CA . HIS A 1 171 ? 25.584 3.066 -19.419 1.00 65.12 171 HIS A CA 1
ATOM 1318 C C . HIS A 1 171 ? 24.430 3.022 -20.434 1.00 65.12 171 HIS A C 1
ATOM 1320 O O . HIS A 1 171 ? 23.322 3.470 -20.127 1.00 65.12 171 HIS A O 1
ATOM 1326 N N . LYS A 1 172 ? 24.625 2.448 -21.629 1.00 65.50 172 LYS A N 1
ATOM 1327 C CA . LYS A 1 172 ? 23.509 2.194 -22.543 1.00 65.50 172 LYS A CA 1
ATOM 1328 C C . LYS A 1 172 ? 22.802 0.904 -22.150 1.00 65.50 172 LYS A C 1
ATOM 1330 O O . LYS A 1 172 ? 23.425 -0.106 -21.813 1.00 65.50 172 LYS A O 1
ATOM 1335 N N . ILE A 1 173 ? 21.471 0.928 -22.220 1.00 58.66 173 ILE A N 1
ATOM 1336 C CA . ILE A 1 173 ? 20.671 -0.289 -22.091 1.00 58.66 173 ILE A CA 1
ATOM 1337 C C . ILE A 1 173 ? 20.994 -1.174 -23.296 1.00 58.66 173 ILE A C 1
ATOM 1339 O O . ILE A 1 173 ? 20.853 -0.740 -24.441 1.00 58.66 173 ILE A O 1
ATOM 1343 N N . ILE A 1 174 ? 21.420 -2.413 -23.039 1.00 58.09 174 ILE A N 1
ATOM 1344 C CA . ILE A 1 174 ? 21.782 -3.366 -24.092 1.00 58.09 174 ILE A CA 1
ATOM 1345 C C . ILE A 1 174 ? 20.498 -3.941 -24.707 1.00 58.09 174 ILE A C 1
ATOM 1347 O O . ILE A 1 174 ? 20.062 -5.050 -24.388 1.00 58.09 174 ILE A O 1
ATOM 1351 N N . TYR A 1 175 ? 19.887 -3.164 -25.599 1.00 48.62 175 TYR A N 1
ATOM 1352 C CA . TYR A 1 175 ? 18.909 -3.649 -26.564 1.00 48.62 175 TYR A CA 1
ATOM 1353 C C . TYR A 1 175 ? 19.655 -4.089 -27.823 1.00 48.62 175 TYR A C 1
ATOM 1355 O O . TYR A 1 175 ? 20.163 -3.257 -28.571 1.00 48.62 175 TYR A O 1
ATOM 1363 N N . ALA A 1 176 ? 19.704 -5.395 -28.071 1.00 38.12 176 ALA A N 1
ATOM 1364 C CA . ALA A 1 176 ? 20.223 -5.951 -29.312 1.00 38.12 176 ALA A CA 1
ATOM 1365 C C . ALA A 1 176 ? 19.172 -6.873 -29.932 1.00 38.12 176 ALA A C 1
ATOM 1367 O O . ALA A 1 176 ? 18.636 -7.761 -29.266 1.00 38.12 176 ALA A O 1
ATOM 1368 N N . GLY A 1 177 ? 18.878 -6.652 -31.214 1.00 36.25 177 GLY A N 1
ATOM 1369 C CA . GLY A 1 177 ? 18.168 -7.639 -32.017 1.00 36.25 177 GLY A CA 1
ATOM 1370 C C . GLY A 1 177 ? 18.981 -8.934 -32.111 1.00 36.25 177 GLY A C 1
ATOM 1371 O O . GLY A 1 177 ? 20.202 -8.923 -31.972 1.00 36.25 177 GLY A O 1
ATOM 1372 N N . THR A 1 178 ? 18.288 -10.040 -32.384 1.00 36.22 178 THR A N 1
ATOM 1373 C CA . THR A 1 178 ? 18.805 -11.422 -32.462 1.00 36.22 178 THR A CA 1
ATOM 1374 C C . THR A 1 178 ? 19.330 -12.060 -31.155 1.00 36.22 178 THR A C 1
ATOM 1376 O O . THR A 1 178 ? 20.400 -11.763 -30.635 1.00 36.22 178 THR A O 1
ATOM 1379 N N . ALA A 1 179 ? 18.564 -13.063 -30.710 1.00 35.88 179 ALA A N 1
ATOM 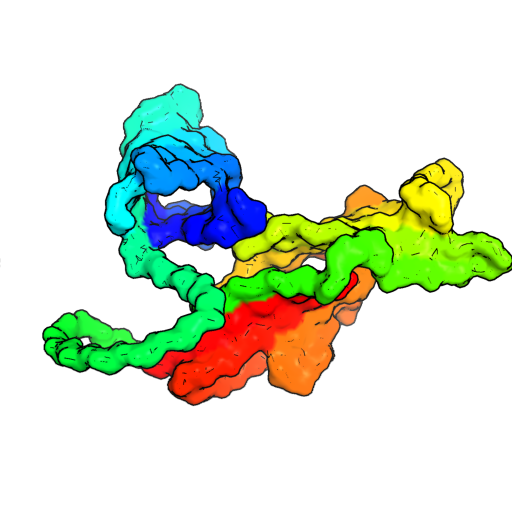1380 C CA . ALA A 1 179 ? 18.911 -14.201 -29.847 1.00 35.88 179 ALA A CA 1
ATOM 1381 C C . ALA A 1 179 ? 19.309 -13.993 -28.367 1.00 35.88 179 ALA A C 1
ATOM 1383 O O . ALA A 1 179 ? 18.931 -14.843 -27.568 1.00 35.88 179 ALA A O 1
ATOM 1384 N N . ASN A 1 180 ? 20.016 -12.931 -27.961 1.00 41.31 180 ASN A N 1
ATOM 1385 C CA . ASN A 1 180 ? 20.562 -12.824 -26.589 1.00 41.31 180 ASN A CA 1
ATOM 1386 C C . ASN A 1 180 ? 20.278 -11.464 -25.917 1.00 41.31 180 ASN A C 1
ATOM 1388 O O . ASN A 1 180 ? 21.185 -10.655 -25.716 1.00 41.31 180 ASN A O 1
ATOM 1392 N N . ALA A 1 181 ? 19.025 -11.199 -25.533 1.00 40.38 181 ALA A N 1
ATOM 1393 C CA . ALA A 1 181 ? 18.666 -9.959 -24.841 1.00 40.38 181 ALA A CA 1
ATOM 1394 C C . ALA A 1 181 ? 19.016 -10.019 -23.339 1.00 40.38 181 ALA A C 1
ATOM 1396 O O . ALA A 1 181 ? 18.396 -10.747 -22.561 1.00 40.38 181 ALA A O 1
ATOM 1397 N N . LEU A 1 182 ? 19.987 -9.201 -22.920 1.00 46.28 182 LEU A N 1
ATOM 1398 C CA . LEU A 1 182 ? 20.412 -9.076 -21.516 1.00 46.28 182 LEU A CA 1
ATOM 1399 C C . LEU A 1 182 ? 19.636 -8.008 -20.726 1.00 46.28 182 LEU A C 1
ATOM 1401 O O . LEU A 1 182 ? 19.702 -8.001 -19.497 1.00 46.28 182 LEU A O 1
ATOM 1405 N N . ALA A 1 183 ? 18.879 -7.135 -21.400 1.00 45.50 183 ALA A N 1
ATOM 1406 C CA . ALA A 1 183 ? 18.026 -6.129 -20.770 1.00 45.50 183 ALA A CA 1
ATOM 1407 C C . ALA A 1 183 ? 16.776 -6.763 -20.124 1.00 45.50 183 ALA A C 1
ATOM 1409 O O . ALA A 1 183 ? 15.682 -6.792 -20.701 1.00 45.50 183 ALA A O 1
ATOM 1410 N N . SER A 1 184 ? 16.942 -7.259 -18.897 1.00 51.22 184 SER A N 1
ATOM 1411 C CA . SER A 1 184 ? 15.818 -7.639 -18.045 1.00 51.22 184 SER A CA 1
ATOM 1412 C C . SER A 1 184 ? 15.196 -6.402 -17.401 1.00 51.22 184 SER A C 1
ATOM 1414 O O . SER A 1 184 ? 15.924 -5.609 -16.811 1.00 51.22 184 SER A O 1
ATOM 1416 N N . THR A 1 185 ? 13.873 -6.263 -17.492 1.00 55.69 185 THR A N 1
ATOM 1417 C CA . THR A 1 185 ? 13.071 -5.382 -16.636 1.00 55.69 185 THR A CA 1
ATOM 1418 C C . THR A 1 185 ? 12.050 -6.241 -15.914 1.00 55.69 185 THR A C 1
ATOM 1420 O O . THR A 1 185 ? 11.170 -6.820 -16.546 1.00 55.69 185 THR A O 1
ATOM 1423 N N . THR A 1 186 ? 12.133 -6.319 -14.591 1.00 58.81 186 THR A N 1
ATOM 1424 C CA . THR A 1 186 ? 11.077 -6.896 -13.746 1.00 58.81 186 THR A CA 1
ATOM 1425 C C . THR A 1 186 ? 10.259 -5.786 -13.098 1.00 58.81 186 THR A C 1
ATOM 1427 O O . THR A 1 186 ? 10.755 -4.681 -12.946 1.00 58.81 186 THR A O 1
ATOM 1430 N N . SER A 1 187 ? 9.039 -6.077 -12.662 1.00 61.97 187 SER A N 1
ATOM 1431 C CA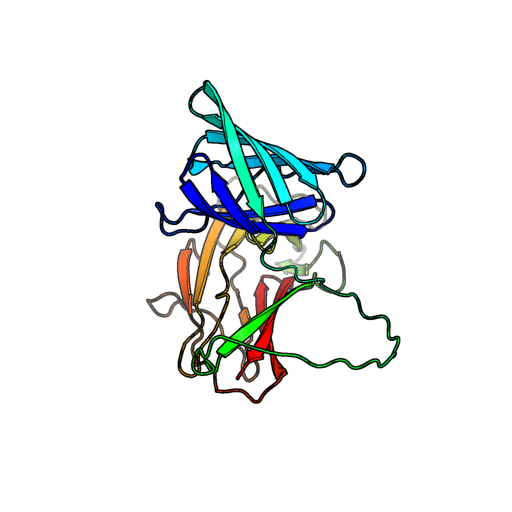 . SER A 1 187 ? 8.265 -5.247 -11.740 1.00 61.97 187 SER A CA 1
ATOM 1432 C C . SER A 1 187 ? 7.614 -6.173 -10.724 1.00 61.97 187 SER A C 1
ATOM 1434 O O . SER A 1 187 ? 6.862 -7.068 -11.104 1.00 61.97 187 SER A O 1
ATOM 1436 N N . THR A 1 188 ? 7.945 -6.003 -9.444 1.00 64.12 188 THR A N 1
ATOM 1437 C CA . THR A 1 188 ? 7.363 -6.805 -8.356 1.00 64.12 188 THR A CA 1
ATOM 1438 C C . THR A 1 188 ? 6.513 -5.919 -7.473 1.00 64.12 188 THR A C 1
ATOM 1440 O O . THR A 1 188 ? 7.058 -5.041 -6.808 1.00 64.12 188 THR A O 1
ATOM 1443 N N . VAL A 1 189 ? 5.208 -6.182 -7.457 1.00 65.69 189 VAL A N 1
ATOM 1444 C CA . VAL A 1 189 ? 4.232 -5.504 -6.609 1.00 65.69 189 VAL A CA 1
ATOM 1445 C C . VAL A 1 189 ? 3.905 -6.362 -5.404 1.00 65.69 189 VAL A C 1
ATOM 1447 O O . VAL A 1 189 ? 3.355 -7.446 -5.552 1.00 65.69 189 VAL A O 1
ATOM 1450 N N . ILE A 1 190 ? 4.239 -5.856 -4.219 1.00 67.38 190 ILE A N 1
ATOM 1451 C CA . ILE A 1 190 ? 3.727 -6.342 -2.935 1.00 67.38 190 ILE A CA 1
ATOM 1452 C C . ILE A 1 190 ? 2.517 -5.484 -2.575 1.00 67.38 190 ILE A C 1
ATOM 1454 O O . ILE A 1 190 ? 2.644 -4.260 -2.535 1.00 67.38 190 ILE A O 1
ATOM 1458 N N . THR A 1 191 ? 1.379 -6.106 -2.274 1.00 65.31 191 THR A N 1
ATOM 1459 C CA . THR A 1 191 ? 0.202 -5.431 -1.712 1.00 65.31 191 THR A CA 1
ATOM 1460 C C . THR A 1 191 ? -0.260 -6.105 -0.422 1.00 65.31 191 THR A C 1
ATOM 1462 O O . THR A 1 191 ? -0.089 -7.308 -0.229 1.00 65.31 191 THR A O 1
ATOM 1465 N N . GLU A 1 192 ? -0.867 -5.297 0.453 1.00 65.38 192 GLU A N 1
ATOM 1466 C CA . GLU A 1 192 ? -1.652 -5.742 1.614 1.00 65.38 192 GLU A CA 1
ATOM 1467 C C . GLU A 1 192 ? -0.920 -6.688 2.591 1.00 65.38 192 GLU A C 1
ATOM 1469 O O . GLU A 1 192 ? -1.270 -7.864 2.704 1.00 65.38 192 GLU A O 1
ATOM 1474 N N . PRO A 1 193 ? 0.048 -6.179 3.379 1.00 73.19 193 PRO A N 1
ATOM 1475 C CA . PRO A 1 193 ? 0.415 -6.850 4.619 1.00 73.19 193 PRO A CA 1
ATOM 1476 C C . PRO A 1 193 ? -0.804 -6.885 5.558 1.00 73.19 193 PRO A C 1
ATOM 1478 O O . PRO A 1 193 ? -1.601 -5.938 5.564 1.00 73.19 193 PRO A O 1
ATOM 1481 N N . PRO A 1 194 ? -0.960 -7.941 6.371 1.00 75.56 194 PRO A N 1
ATOM 1482 C CA . PRO A 1 194 ? -2.090 -8.059 7.281 1.00 75.56 194 PRO A CA 1
ATOM 1483 C C . PRO A 1 194 ? -2.019 -6.986 8.377 1.00 75.56 194 PRO A C 1
ATOM 1485 O O . PRO A 1 194 ? -0.965 -6.770 8.972 1.00 75.56 194 PRO A O 1
ATOM 1488 N N . GLU A 1 195 ? -3.145 -6.327 8.661 1.00 81.81 195 GLU A N 1
ATOM 1489 C CA . GLU A 1 195 ? -3.260 -5.299 9.713 1.00 81.81 195 GLU A CA 1
ATOM 1490 C C . GLU A 1 195 ? -3.007 -5.884 11.113 1.00 81.81 195 GLU A C 1
ATOM 1492 O O . GLU A 1 195 ? -2.437 -5.220 11.978 1.00 81.81 195 GLU A O 1
ATOM 1497 N N . TYR A 1 196 ? -3.370 -7.153 11.307 1.00 86.50 196 TYR A N 1
ATOM 1498 C CA . TYR A 1 196 ? -3.116 -7.929 12.513 1.00 86.50 196 TYR A CA 1
ATOM 1499 C C . TYR A 1 196 ? -2.697 -9.363 12.167 1.00 86.50 196 TYR A C 1
ATOM 1501 O O . TYR A 1 196 ? -3.115 -9.908 11.148 1.00 86.50 196 TYR A O 1
ATOM 1509 N N . ILE A 1 197 ? -1.891 -9.984 13.028 1.00 88.00 197 ILE A N 1
ATOM 1510 C CA . ILE A 1 197 ? -1.460 -11.384 12.917 1.00 88.00 197 ILE A CA 1
ATOM 1511 C C . ILE A 1 197 ? -1.705 -12.066 14.267 1.00 88.00 197 ILE A C 1
ATOM 1513 O O . ILE A 1 197 ? -1.201 -11.602 15.295 1.00 88.00 197 ILE A O 1
ATOM 1517 N N . ARG A 1 198 ? -2.456 -13.170 14.288 1.00 89.12 198 ARG A N 1
ATOM 1518 C CA . ARG A 1 198 ? -2.670 -13.966 15.510 1.00 89.12 198 ARG A CA 1
ATOM 1519 C C . ARG A 1 198 ? -1.538 -14.984 15.721 1.00 89.12 198 ARG A C 1
ATOM 1521 O O . ARG A 1 198 ? -0.901 -15.397 14.751 1.00 89.12 198 ARG A O 1
ATOM 1528 N N . PRO A 1 199 ? -1.296 -15.447 16.960 1.00 88.25 199 PRO A N 1
ATOM 1529 C CA . PRO A 1 199 ? -0.477 -16.634 17.200 1.00 88.25 199 PRO A CA 1
ATOM 1530 C C . PRO A 1 199 ? -0.975 -17.828 16.385 1.00 88.25 199 PRO A C 1
ATOM 1532 O O . PRO A 1 199 ? -2.182 -18.033 16.270 1.00 88.25 199 PRO A O 1
ATOM 1535 N N . GLY A 1 200 ? -0.059 -18.619 15.830 1.00 84.38 200 GLY A N 1
ATOM 1536 C CA . GLY A 1 200 ? -0.410 -19.782 15.006 1.00 84.38 200 GLY A CA 1
ATOM 1537 C C . GLY A 1 200 ? -0.842 -19.442 13.572 1.00 84.38 200 GLY A C 1
ATOM 1538 O O . GLY A 1 200 ? -0.911 -20.333 12.730 1.00 84.38 200 GLY A O 1
ATOM 1539 N N . GLU A 1 201 ? -1.094 -18.173 13.232 1.00 84.88 201 GLU A N 1
ATOM 1540 C CA . GLU A 1 201 ? -1.329 -17.781 11.838 1.00 84.88 201 GLU A CA 1
ATOM 1541 C C . GLU A 1 201 ? -0.006 -17.671 11.075 1.00 84.88 201 GLU A C 1
ATOM 1543 O O . GLU A 1 201 ? 1.028 -17.284 11.621 1.00 84.88 201 GLU A O 1
ATOM 1548 N N . ARG A 1 202 ? -0.042 -17.963 9.772 1.00 81.25 202 ARG A N 1
ATOM 1549 C CA . ARG A 1 202 ? 1.066 -17.682 8.851 1.00 81.25 202 ARG A CA 1
ATOM 1550 C C . ARG A 1 202 ? 0.714 -16.430 8.046 1.00 81.25 202 ARG A C 1
ATOM 1552 O O . ARG A 1 202 ? -0.171 -16.510 7.192 1.00 81.25 202 ARG A O 1
ATOM 1559 N N . PRO A 1 203 ? 1.360 -15.276 8.304 1.00 76.19 203 PRO A N 1
ATOM 1560 C CA . PRO A 1 203 ? 1.163 -14.061 7.521 1.00 76.19 203 PRO A CA 1
ATOM 1561 C C . PRO A 1 203 ? 1.287 -14.335 6.028 1.00 76.19 203 PRO A C 1
ATOM 1563 O O . PRO A 1 203 ? 2.221 -15.014 5.593 1.00 76.19 203 PRO A O 1
ATOM 1566 N N . SER A 1 204 ? 0.357 -13.782 5.256 1.00 73.50 204 SER A N 1
ATOM 1567 C CA . SER A 1 204 ? 0.392 -13.822 3.799 1.00 73.50 204 SER A CA 1
ATOM 1568 C C . SER A 1 204 ? 0.207 -12.428 3.219 1.00 73.50 204 SER A C 1
ATOM 1570 O O . SER A 1 204 ? -0.381 -11.553 3.853 1.00 73.50 204 SER A O 1
ATOM 1572 N N . LEU A 1 205 ? 0.725 -12.244 2.013 1.00 71.50 205 LEU A N 1
ATOM 1573 C CA . LEU A 1 205 ? 0.630 -11.032 1.209 1.00 71.50 205 LEU A CA 1
ATOM 1574 C C . LEU A 1 205 ? 0.337 -11.425 -0.235 1.00 71.50 205 LEU A C 1
ATOM 1576 O O . LEU A 1 205 ? 0.656 -12.542 -0.652 1.00 71.50 205 LEU A O 1
ATOM 1580 N N . THR A 1 206 ? -0.207 -10.498 -1.012 1.00 73.19 206 THR A N 1
ATOM 1581 C CA . THR A 1 206 ? -0.345 -10.689 -2.457 1.00 73.19 206 THR A CA 1
ATOM 1582 C C . THR A 1 206 ? 0.901 -10.144 -3.152 1.00 73.19 206 THR A C 1
ATOM 1584 O O . THR A 1 206 ? 1.306 -9.003 -2.921 1.00 73.19 206 THR A O 1
ATOM 1587 N N . VAL A 1 207 ? 1.522 -10.966 -4.000 1.00 71.69 207 VAL A N 1
ATOM 1588 C CA . VAL A 1 207 ? 2.650 -10.576 -4.852 1.00 71.69 207 VAL A CA 1
ATOM 1589 C C . VAL A 1 207 ? 2.266 -10.749 -6.313 1.00 71.69 207 VAL A C 1
ATOM 1591 O O . VAL A 1 207 ? 1.889 -11.843 -6.727 1.00 71.69 207 VAL A O 1
ATOM 1594 N N . SER A 1 208 ? 2.421 -9.682 -7.096 1.00 69.69 208 SER A N 1
ATOM 1595 C CA . SER A 1 208 ? 2.402 -9.714 -8.561 1.00 69.69 208 SER A CA 1
ATOM 1596 C C . SER A 1 208 ? 3.807 -9.387 -9.073 1.00 69.69 208 SER A C 1
ATOM 1598 O O . SER A 1 208 ? 4.232 -8.231 -9.105 1.00 69.69 208 SER A O 1
ATOM 1600 N N . HIS A 1 209 ? 4.572 -10.423 -9.410 1.00 67.50 209 HIS A N 1
ATOM 1601 C CA . HIS A 1 209 ? 5.855 -10.326 -10.097 1.00 67.50 209 HIS A CA 1
ATOM 1602 C C . HIS A 1 209 ? 5.638 -10.471 -11.603 1.00 67.50 209 HIS A C 1
ATOM 1604 O O . HIS A 1 209 ? 5.127 -11.489 -12.073 1.00 67.50 209 HIS A O 1
ATOM 1610 N N . LYS A 1 210 ? 6.080 -9.479 -12.376 1.00 63.75 210 LYS A N 1
ATOM 1611 C CA . LYS A 1 210 ? 6.018 -9.486 -13.838 1.00 63.75 210 LYS A CA 1
ATOM 1612 C C . LYS A 1 210 ? 7.377 -9.150 -14.439 1.00 63.75 210 LYS A C 1
ATOM 1614 O O . LYS A 1 210 ? 7.918 -8.072 -14.212 1.00 63.75 210 LYS A O 1
ATOM 1619 N N . VAL A 1 211 ? 7.890 -10.042 -15.272 1.00 57.72 211 VAL A N 1
ATOM 1620 C CA . VAL A 1 211 ? 8.970 -9.765 -16.216 1.00 57.72 211 VAL A CA 1
ATOM 1621 C C . VAL A 1 211 ? 8.363 -8.968 -17.377 1.00 57.72 211 VAL A C 1
ATOM 1623 O O . VAL A 1 211 ? 7.482 -9.449 -18.088 1.00 57.72 211 VAL A O 1
ATOM 1626 N N . ILE A 1 212 ? 8.780 -7.712 -17.512 1.00 58.12 212 ILE A N 1
ATOM 1627 C CA . ILE A 1 212 ? 8.340 -6.753 -18.537 1.00 58.12 212 ILE A CA 1
ATOM 1628 C C . ILE A 1 212 ? 9.177 -6.916 -19.815 1.00 58.12 212 ILE A C 1
ATOM 1630 O O . ILE A 1 212 ? 8.636 -6.848 -20.914 1.00 58.12 212 ILE A O 1
ATOM 1634 N N . SER A 1 213 ? 10.476 -7.185 -19.675 1.00 54.53 213 SER A N 1
ATOM 1635 C CA . SER A 1 213 ? 11.375 -7.587 -20.765 1.00 54.53 213 SER A CA 1
ATOM 1636 C C . SER A 1 213 ? 12.411 -8.571 -20.229 1.00 54.53 213 SER A C 1
ATOM 1638 O O . SER A 1 213 ? 12.871 -8.373 -19.111 1.00 54.53 213 SER A O 1
ATOM 1640 N N . SER A 1 214 ? 12.756 -9.625 -20.978 1.00 51.12 214 SER A N 1
ATOM 1641 C CA . SER A 1 214 ? 13.925 -10.512 -20.780 1.00 51.12 214 SER A CA 1
ATOM 1642 C C . SER A 1 214 ? 13.833 -11.704 -21.740 1.00 51.12 214 SER A C 1
ATOM 1644 O O . SER A 1 214 ? 12.729 -12.197 -21.967 1.00 51.12 214 SER A O 1
ATOM 1646 N N . THR A 1 215 ? 14.960 -12.223 -22.243 1.00 46.00 215 THR A N 1
ATOM 1647 C CA . THR A 1 215 ? 15.001 -13.558 -22.882 1.00 46.00 215 THR A CA 1
ATOM 1648 C C . THR A 1 215 ? 15.556 -14.671 -21.985 1.00 46.00 215 THR A C 1
ATOM 1650 O O . THR A 1 215 ? 15.479 -15.827 -22.387 1.00 46.00 215 THR A O 1
ATOM 1653 N N . SER A 1 216 ? 16.119 -14.382 -20.799 1.00 45.38 216 SER A N 1
ATOM 1654 C CA . SER A 1 216 ? 16.776 -15.432 -19.981 1.00 45.38 216 SER A CA 1
ATOM 1655 C C . SER A 1 216 ? 17.097 -15.131 -18.502 1.00 45.38 216 SER A C 1
ATOM 1657 O O . SER A 1 216 ? 17.565 -16.030 -17.806 1.00 45.38 216 SER A O 1
ATOM 1659 N N . TRP A 1 217 ? 16.866 -13.923 -17.971 1.00 43.50 217 TRP A N 1
ATOM 1660 C CA . TRP A 1 217 ? 17.198 -13.596 -16.567 1.00 43.50 217 TRP A CA 1
ATOM 1661 C C . TRP A 1 217 ? 16.205 -12.635 -15.897 1.00 43.50 217 TRP A C 1
ATOM 1663 O O . TRP A 1 217 ? 15.614 -11.787 -16.568 1.00 43.50 217 TRP A O 1
ATOM 1673 N N . GLY A 1 218 ? 16.038 -12.736 -14.577 1.00 45.41 218 GLY A N 1
ATOM 1674 C CA . GLY A 1 218 ? 15.169 -11.877 -13.768 1.00 45.41 218 GLY A CA 1
ATOM 1675 C C . GLY A 1 218 ? 15.750 -11.607 -12.377 1.00 45.41 218 GLY A C 1
ATOM 1676 O O . GLY A 1 218 ? 16.786 -12.150 -11.993 1.00 45.41 218 GLY A O 1
ATOM 1677 N N . ALA A 1 219 ? 15.078 -10.759 -11.598 1.00 43.88 219 ALA A N 1
ATOM 1678 C CA . ALA A 1 219 ? 15.414 -10.522 -10.196 1.00 43.88 219 ALA A CA 1
ATOM 1679 C C . ALA A 1 219 ? 14.980 -11.725 -9.331 1.00 43.88 219 ALA A C 1
ATOM 1681 O O . ALA A 1 219 ? 13.954 -11.681 -8.660 1.00 43.88 219 ALA A O 1
ATOM 1682 N N . ASN A 1 220 ? 15.772 -12.800 -9.364 1.00 41.78 220 ASN A N 1
ATOM 1683 C CA . ASN A 1 220 ? 15.417 -14.154 -8.899 1.00 41.78 220 ASN A CA 1
ATOM 1684 C C . ASN A 1 220 ? 15.150 -14.331 -7.385 1.00 41.78 220 ASN A C 1
ATOM 1686 O O . ASN A 1 220 ? 14.946 -15.463 -6.944 1.00 41.78 220 ASN A O 1
ATOM 1690 N N . SER A 1 221 ? 15.172 -13.260 -6.586 1.00 46.12 221 SER A N 1
ATOM 1691 C CA . SER A 1 221 ? 15.061 -13.344 -5.127 1.00 46.12 221 SER A CA 1
ATOM 1692 C C . SER A 1 221 ? 14.209 -12.222 -4.525 1.00 46.12 221 SER A C 1
ATOM 1694 O O . SER A 1 221 ? 14.675 -11.094 -4.344 1.00 46.12 221 SER A O 1
ATOM 1696 N N . LEU A 1 222 ? 12.980 -12.576 -4.145 1.00 46.59 222 LEU A N 1
ATOM 1697 C CA . LEU A 1 222 ? 12.216 -11.918 -3.085 1.00 46.59 222 LEU A CA 1
ATOM 1698 C C . LEU A 1 222 ? 12.500 -12.680 -1.783 1.00 46.59 222 LEU A C 1
ATOM 1700 O O . LEU A 1 222 ? 12.136 -13.852 -1.661 1.00 46.59 222 LEU A O 1
ATOM 1704 N N . TYR A 1 223 ? 13.147 -12.023 -0.824 1.00 51.22 223 TYR A N 1
ATOM 1705 C CA . TYR A 1 223 ? 13.358 -12.562 0.520 1.00 51.22 223 TYR A CA 1
ATOM 1706 C C . TYR A 1 223 ? 12.343 -11.965 1.485 1.00 51.22 223 TYR A C 1
ATOM 1708 O O . TYR A 1 223 ? 12.021 -10.777 1.390 1.00 51.22 223 TYR A O 1
ATOM 1716 N N . VAL A 1 224 ? 11.886 -12.761 2.450 1.00 48.62 224 VAL A N 1
ATOM 1717 C CA . VAL A 1 224 ? 11.164 -12.236 3.611 1.00 48.62 224 VAL A CA 1
ATOM 1718 C C . VAL A 1 224 ? 11.817 -12.702 4.892 1.00 48.62 224 VAL A C 1
ATOM 1720 O O . VAL A 1 224 ? 12.123 -13.880 5.074 1.00 48.62 224 VAL A O 1
ATOM 1723 N N . HIS A 1 225 ? 12.016 -11.750 5.794 1.00 52.94 225 HIS A N 1
ATOM 1724 C CA . HIS A 1 225 ? 12.564 -11.992 7.112 1.00 52.94 225 HIS A CA 1
ATOM 1725 C C . HIS A 1 225 ? 11.499 -11.643 8.147 1.00 52.94 225 HIS A C 1
ATOM 1727 O O . HIS A 1 225 ? 11.043 -10.506 8.253 1.00 52.94 225 HIS A O 1
ATOM 1733 N N . PHE A 1 226 ? 11.136 -12.649 8.929 1.00 36.41 226 PHE A N 1
ATOM 1734 C CA . PHE A 1 226 ? 10.551 -12.491 10.250 1.00 36.41 226 PHE A CA 1
ATOM 1735 C C . PHE A 1 226 ? 11.562 -13.136 11.213 1.00 36.41 226 PHE A C 1
ATOM 1737 O O . PHE A 1 226 ? 12.117 -14.186 10.864 1.00 36.41 226 PHE A O 1
ATOM 1744 N N . PRO A 1 227 ? 11.913 -12.501 12.346 1.00 34.72 227 PRO A N 1
ATOM 1745 C CA . PRO A 1 227 ? 13.177 -12.763 13.035 1.00 34.72 227 PRO A CA 1
ATOM 1746 C C . PRO A 1 227 ? 13.375 -14.240 13.411 1.00 34.72 227 PRO A C 1
ATOM 1748 O O . PRO A 1 227 ? 12.582 -14.812 14.158 1.00 34.72 227 PRO A O 1
ATOM 1751 N N . GLY A 1 228 ? 14.457 -14.839 12.893 1.00 33.97 228 GLY A N 1
ATOM 1752 C CA . GLY A 1 228 ? 14.898 -16.199 13.225 1.00 33.97 228 GLY A CA 1
ATOM 1753 C C . GLY A 1 228 ? 15.537 -16.999 12.080 1.00 33.97 228 GLY A C 1
ATOM 1754 O O . GLY A 1 228 ? 16.346 -17.883 12.352 1.00 33.97 228 GLY A O 1
ATOM 1755 N N . THR A 1 229 ? 15.210 -16.743 10.805 1.00 38.84 229 THR A N 1
ATOM 1756 C CA . THR A 1 229 ? 15.811 -17.450 9.643 1.00 38.84 229 THR A CA 1
ATOM 1757 C C . THR A 1 229 ? 15.645 -16.636 8.346 1.00 38.84 229 THR A C 1
ATOM 1759 O O . THR A 1 229 ? 14.814 -15.731 8.281 1.00 38.84 229 THR A O 1
ATOM 1762 N N . ASN A 1 230 ? 16.429 -16.951 7.308 1.00 38.53 230 ASN A N 1
ATOM 1763 C CA . ASN A 1 230 ? 16.184 -16.493 5.936 1.00 38.53 230 ASN A CA 1
ATOM 1764 C C . ASN A 1 230 ? 15.099 -17.358 5.285 1.00 38.53 230 ASN A C 1
ATOM 1766 O O . ASN A 1 230 ? 15.298 -18.566 5.169 1.00 38.53 230 ASN A O 1
ATOM 1770 N N . TYR A 1 231 ? 14.008 -16.754 4.811 1.00 45.53 231 TYR A N 1
ATOM 1771 C CA . TYR A 1 231 ? 12.963 -17.463 4.072 1.00 45.53 231 TYR A CA 1
ATOM 1772 C C . TYR A 1 231 ? 12.941 -17.004 2.612 1.00 45.53 231 TYR A C 1
ATOM 1774 O O . TYR A 1 231 ? 12.854 -15.808 2.315 1.00 45.53 231 TYR A O 1
ATOM 1782 N N . ALA A 1 232 ? 13.034 -17.969 1.698 1.00 46.22 232 ALA A N 1
ATOM 1783 C CA . ALA A 1 232 ? 12.821 -17.760 0.273 1.00 46.22 232 ALA A CA 1
ATOM 1784 C C . ALA A 1 232 ? 11.402 -18.213 -0.063 1.00 46.22 232 ALA A C 1
ATOM 1786 O O . ALA A 1 232 ? 11.036 -19.350 0.230 1.00 46.22 232 ALA A O 1
ATOM 1787 N N . PHE A 1 233 ? 10.600 -17.350 -0.684 1.00 46.44 233 PHE A N 1
ATOM 1788 C CA . PHE A 1 233 ? 9.272 -17.780 -1.093 1.00 46.44 233 PHE A CA 1
ATOM 1789 C C . PHE A 1 233 ? 9.330 -18.784 -2.237 1.00 46.44 233 PHE A C 1
ATOM 1791 O O . PHE A 1 233 ? 10.011 -18.589 -3.248 1.00 46.44 233 PHE A O 1
ATOM 1798 N N . LYS A 1 234 ? 8.508 -19.815 -2.085 1.00 45.06 234 LYS A N 1
ATOM 1799 C CA . LYS A 1 234 ? 8.181 -20.777 -3.122 1.00 45.06 234 LYS A CA 1
ATOM 1800 C C . LYS A 1 234 ? 6.760 -20.517 -3.605 1.00 45.06 234 LYS A C 1
ATOM 1802 O O . LYS A 1 234 ? 5.874 -20.183 -2.818 1.00 45.06 234 LYS A O 1
ATOM 1807 N N . LYS A 1 235 ? 6.546 -20.694 -4.903 1.00 47.75 235 LYS A N 1
ATOM 1808 C CA . LYS A 1 235 ? 5.226 -20.915 -5.499 1.00 47.75 235 LYS A CA 1
ATOM 1809 C C . LYS A 1 235 ? 4.544 -22.125 -4.819 1.00 47.75 235 LYS A C 1
ATOM 1811 O O . LYS A 1 235 ? 5.238 -22.948 -4.218 1.00 47.75 235 LYS A O 1
ATOM 1816 N N . PRO A 1 236 ? 3.220 -22.314 -4.979 1.00 41.59 236 PRO A N 1
ATOM 1817 C CA . PRO A 1 236 ? 2.521 -23.505 -4.476 1.00 41.59 236 PRO A CA 1
ATOM 1818 C C . PRO A 1 236 ? 3.080 -24.852 -4.976 1.00 41.59 236 PRO A C 1
ATOM 1820 O O . PRO A 1 236 ? 2.859 -25.871 -4.333 1.00 41.59 236 PRO A O 1
ATOM 1823 N N . ASP A 1 237 ? 3.815 -24.858 -6.094 1.00 48.00 237 ASP A N 1
ATOM 1824 C CA . ASP A 1 237 ? 4.503 -26.028 -6.667 1.00 48.00 237 ASP A CA 1
ATOM 1825 C C . ASP A 1 237 ? 5.909 -26.292 -6.072 1.00 48.00 237 ASP A C 1
ATOM 1827 O O . ASP A 1 237 ? 6.574 -27.251 -6.459 1.00 48.00 237 ASP A O 1
ATOM 1831 N N . GLY A 1 238 ? 6.382 -25.449 -5.145 1.00 43.22 238 GLY A N 1
ATOM 1832 C CA . GLY A 1 238 ? 7.704 -25.546 -4.520 1.00 43.22 238 GLY A CA 1
ATOM 1833 C C . GLY A 1 238 ? 8.836 -24.772 -5.215 1.00 43.22 238 GLY A C 1
ATOM 1834 O O . GLY A 1 238 ? 9.939 -24.721 -4.665 1.00 43.22 238 GLY A O 1
ATOM 1835 N N . ASN A 1 239 ? 8.597 -24.139 -6.368 1.00 49.84 239 ASN A N 1
ATOM 1836 C CA . ASN A 1 239 ? 9.628 -23.445 -7.152 1.00 49.84 239 ASN A CA 1
ATOM 1837 C C . ASN A 1 239 ? 9.818 -21.971 -6.754 1.00 49.84 239 ASN A C 1
ATOM 1839 O O . ASN A 1 239 ? 8.869 -21.283 -6.380 1.00 49.84 239 ASN A O 1
ATOM 1843 N N . SER A 1 240 ? 11.036 -21.443 -6.910 1.00 52.88 240 SER A N 1
ATOM 1844 C CA . SER A 1 240 ? 11.344 -20.021 -6.678 1.00 52.88 240 SER A CA 1
ATOM 1845 C C . SER A 1 240 ? 10.608 -19.075 -7.644 1.00 52.88 240 SER A C 1
ATOM 1847 O O . SER A 1 240 ? 10.284 -19.426 -8.784 1.00 52.88 240 SER A O 1
ATOM 1849 N N . ILE A 1 241 ? 10.391 -17.828 -7.213 1.00 52.72 241 ILE A N 1
ATOM 1850 C CA . ILE A 1 241 ? 9.730 -16.775 -8.005 1.00 52.72 241 ILE A CA 1
ATOM 1851 C C . ILE A 1 241 ? 10.727 -16.150 -9.005 1.00 52.72 241 ILE A C 1
ATOM 1853 O O . ILE A 1 241 ? 11.212 -15.041 -8.815 1.00 52.72 241 ILE A O 1
ATOM 1857 N N . GLY A 1 242 ? 11.058 -16.898 -10.063 1.00 49.75 242 GLY A N 1
ATOM 1858 C CA . GLY A 1 242 ? 11.895 -16.446 -11.192 1.00 49.75 242 GLY A CA 1
ATOM 1859 C C . GLY A 1 242 ? 11.130 -16.210 -12.505 1.00 49.75 242 GLY A C 1
ATOM 1860 O O . GLY A 1 242 ? 11.732 -15.929 -13.535 1.00 49.75 242 GLY A O 1
ATOM 1861 N N . THR A 1 243 ? 9.804 -16.360 -12.490 1.00 54.00 243 THR A N 1
ATOM 1862 C CA . THR A 1 243 ? 8.908 -16.170 -13.644 1.00 54.00 243 THR A CA 1
ATOM 1863 C C . THR A 1 243 ? 7.751 -15.263 -13.251 1.00 54.00 243 THR A C 1
ATOM 1865 O O . THR A 1 243 ? 7.509 -15.079 -12.058 1.00 54.00 243 THR A O 1
ATOM 1868 N N . ASN A 1 244 ? 6.975 -14.788 -14.234 1.00 58.62 244 ASN A N 1
ATOM 1869 C CA . ASN A 1 244 ? 5.680 -14.152 -13.977 1.00 58.62 244 ASN A CA 1
ATOM 1870 C C . ASN A 1 244 ? 4.879 -14.965 -12.947 1.00 58.62 244 ASN A C 1
ATOM 1872 O O . ASN A 1 244 ? 4.742 -16.184 -13.086 1.00 58.62 244 ASN A O 1
ATOM 1876 N N . TYR A 1 245 ? 4.404 -14.288 -11.909 1.00 63.53 245 TYR A N 1
ATOM 1877 C CA . TYR A 1 245 ? 3.665 -14.877 -10.804 1.00 63.53 245 TYR A CA 1
ATOM 1878 C C . TYR A 1 245 ? 2.719 -13.833 -10.231 1.00 63.53 245 TYR A C 1
ATOM 1880 O O . TYR A 1 245 ? 3.159 -12.752 -9.852 1.00 63.53 245 TYR A O 1
ATOM 1888 N N . GLU A 1 246 ? 1.443 -14.175 -10.123 1.00 69.31 246 GLU A N 1
ATOM 1889 C CA . GLU A 1 246 ? 0.480 -13.411 -9.344 1.00 69.31 246 GLU A CA 1
ATOM 1890 C C . GLU A 1 246 ? -0.201 -14.366 -8.373 1.00 69.31 246 GLU A C 1
ATOM 1892 O O . GLU A 1 246 ? -0.733 -15.401 -8.779 1.00 69.31 246 GLU A O 1
ATOM 1897 N N . GLY A 1 247 ? -0.133 -14.062 -7.082 1.00 66.56 247 GLY A N 1
ATOM 1898 C CA . GLY A 1 247 ? -0.710 -14.924 -6.063 1.00 66.56 247 GLY A CA 1
ATOM 1899 C C . GLY A 1 247 ? -0.303 -14.544 -4.651 1.00 66.56 247 GLY A C 1
ATOM 1900 O O . GLY A 1 247 ? 0.458 -13.600 -4.423 1.00 66.56 247 GLY A O 1
ATOM 1901 N N . LYS A 1 248 ? -0.838 -15.292 -3.686 1.00 71.00 248 LYS A N 1
ATOM 1902 C CA . LYS A 1 248 ? -0.466 -15.130 -2.285 1.00 71.00 248 LYS A CA 1
ATOM 1903 C C . LYS A 1 248 ? 0.789 -15.919 -1.962 1.00 71.00 248 LYS A C 1
ATOM 1905 O O . LYS A 1 248 ? 0.898 -17.097 -2.293 1.00 71.00 248 LYS A O 1
ATOM 1910 N N . VAL A 1 249 ? 1.686 -15.267 -1.242 1.00 67.31 249 VAL A N 1
ATOM 1911 C CA . VAL A 1 249 ? 2.856 -15.883 -0.622 1.00 67.31 249 VAL A CA 1
ATOM 1912 C C . VAL A 1 249 ? 2.715 -15.778 0.884 1.00 67.31 249 VAL A C 1
ATOM 1914 O O . VAL A 1 249 ? 2.181 -14.798 1.395 1.00 67.31 249 VAL A O 1
ATOM 1917 N N . THR A 1 250 ? 3.149 -16.819 1.584 1.00 71.06 250 THR A N 1
ATOM 1918 C CA . THR A 1 250 ? 2.838 -17.056 2.997 1.00 71.06 250 THR A CA 1
ATOM 1919 C C . THR A 1 250 ? 4.121 -17.428 3.726 1.00 71.06 250 THR A C 1
ATOM 1921 O O . THR A 1 250 ? 4.951 -18.141 3.159 1.00 71.06 250 THR A O 1
ATOM 1924 N N . LEU A 1 251 ? 4.314 -16.954 4.961 1.00 68.06 251 LEU A N 1
ATOM 1925 C CA . LEU A 1 251 ? 5.479 -17.348 5.760 1.00 68.06 251 LEU A CA 1
ATOM 1926 C C . LEU A 1 251 ? 5.520 -18.870 5.959 1.00 68.06 251 LEU A C 1
ATOM 1928 O O . LEU A 1 251 ? 4.496 -19.504 6.209 1.00 68.06 251 LEU A O 1
ATOM 1932 N N . GLU A 1 252 ? 6.718 -19.457 5.896 1.00 64.62 252 GLU A N 1
ATOM 1933 C CA . GLU A 1 252 ? 6.894 -20.900 6.120 1.00 64.62 252 GLU A CA 1
ATOM 1934 C C . GLU A 1 252 ? 6.543 -21.314 7.558 1.00 64.62 252 GLU A C 1
ATOM 1936 O O . GLU A 1 252 ? 6.113 -22.444 7.791 1.00 64.62 252 GLU A O 1
ATOM 1941 N N . ARG A 1 253 ? 6.707 -20.392 8.516 1.00 68.75 253 ARG A N 1
ATOM 1942 C CA . ARG A 1 253 ? 6.421 -20.594 9.939 1.00 68.75 253 ARG A CA 1
ATOM 1943 C C . ARG A 1 253 ? 5.289 -19.704 10.426 1.00 68.75 253 ARG A C 1
ATOM 1945 O O . ARG A 1 253 ? 5.031 -18.627 9.892 1.00 68.75 253 ARG A O 1
ATOM 1952 N N . GLU A 1 254 ? 4.651 -20.180 11.480 1.00 83.19 254 GLU A N 1
ATOM 1953 C CA . GLU A 1 254 ? 3.581 -19.491 12.189 1.00 83.19 254 GLU A CA 1
ATOM 1954 C C . GLU A 1 254 ? 4.140 -18.363 13.052 1.00 83.19 254 GLU A C 1
ATOM 1956 O O . GLU A 1 254 ? 5.256 -18.443 13.577 1.00 83.19 254 GLU A O 1
ATOM 1961 N N . ALA A 1 255 ? 3.359 -17.297 13.199 1.00 81.94 255 ALA A N 1
ATOM 1962 C CA . ALA A 1 255 ? 3.677 -16.223 14.114 1.00 81.94 255 ALA A CA 1
ATOM 1963 C C . ALA A 1 255 ? 3.597 -16.752 15.560 1.00 81.94 255 ALA A C 1
ATOM 1965 O O . ALA A 1 255 ? 2.565 -17.298 15.959 1.00 81.94 255 ALA A O 1
ATOM 1966 N N . PRO A 1 256 ? 4.662 -16.609 16.365 1.00 84.38 256 PRO A N 1
ATOM 1967 C CA . PRO A 1 256 ? 4.617 -16.954 17.776 1.00 84.38 256 PRO A CA 1
ATOM 1968 C C . PRO A 1 256 ? 3.787 -15.918 18.542 1.00 84.38 256 PRO A C 1
ATOM 1970 O O . PRO A 1 256 ? 3.644 -14.774 18.103 1.00 84.38 256 PRO A O 1
ATOM 1973 N N . ALA A 1 257 ? 3.307 -16.288 19.728 1.00 89.00 257 ALA A N 1
ATOM 1974 C CA . ALA A 1 257 ? 2.802 -15.309 20.683 1.00 89.00 257 ALA A CA 1
ATOM 1975 C C . ALA A 1 257 ? 3.896 -14.293 21.072 1.00 89.00 257 ALA A C 1
ATOM 1977 O O . ALA A 1 257 ? 5.099 -14.583 21.007 1.00 89.00 257 ALA A O 1
ATOM 1978 N N . GLY A 1 258 ? 3.467 -13.088 21.438 1.00 88.19 258 GLY A N 1
ATOM 1979 C CA . GLY A 1 258 ? 4.321 -12.052 22.009 1.00 88.19 258 GLY A CA 1
ATOM 1980 C C . GLY A 1 258 ? 4.082 -11.856 23.502 1.00 88.19 258 GLY A C 1
ATOM 1981 O O . GLY A 1 258 ? 3.393 -12.643 24.148 1.00 88.19 258 GLY A O 1
ATOM 1982 N N . SER A 1 259 ? 4.651 -10.778 24.029 1.00 90.75 259 SER A N 1
ATOM 1983 C CA . SER A 1 259 ? 4.334 -10.215 25.344 1.00 90.75 259 SER A CA 1
ATOM 1984 C C . SER A 1 259 ? 3.984 -8.734 25.202 1.00 90.75 259 SER A C 1
ATOM 1986 O O . SER A 1 259 ? 4.436 -8.082 24.260 1.00 90.75 259 SER A O 1
ATOM 1988 N N . LYS A 1 260 ? 3.144 -8.193 26.092 1.00 91.50 260 LYS A N 1
ATOM 1989 C CA . LYS A 1 260 ? 2.608 -6.820 26.016 1.00 91.50 260 LYS A CA 1
ATOM 1990 C C . LYS A 1 260 ? 3.632 -5.760 25.594 1.00 91.50 260 LYS A C 1
ATOM 1992 O O . LYS A 1 260 ? 4.622 -5.535 26.284 1.00 91.50 260 LYS A O 1
ATOM 1997 N N . GLY A 1 261 ? 3.365 -5.076 24.479 1.00 86.00 261 GLY A N 1
ATOM 1998 C CA . GLY A 1 261 ? 4.224 -4.010 23.950 1.00 86.00 261 GLY A CA 1
ATOM 1999 C C . GLY A 1 261 ? 5.512 -4.490 23.267 1.00 86.00 261 GLY A C 1
ATOM 2000 O O . GLY A 1 261 ? 6.289 -3.663 22.790 1.00 86.00 261 GLY A O 1
ATOM 2001 N N . GLN A 1 262 ? 5.756 -5.804 23.176 1.00 90.12 262 GLN A N 1
ATOM 2002 C CA . GLN A 1 262 ? 6.839 -6.352 22.362 1.00 90.12 262 GLN A CA 1
ATOM 2003 C C . GLN A 1 262 ? 6.639 -5.929 20.906 1.00 90.12 262 GLN A C 1
ATOM 2005 O O . GLN A 1 262 ? 5.535 -6.029 20.372 1.00 90.12 262 GLN A O 1
ATOM 2010 N N . THR A 1 263 ? 7.714 -5.516 20.237 1.00 89.12 263 THR A N 1
ATOM 2011 C CA . THR A 1 263 ? 7.703 -5.235 18.800 1.00 89.12 263 THR A CA 1
ATOM 2012 C C . THR A 1 263 ? 8.432 -6.316 18.005 1.00 89.12 263 THR A C 1
ATOM 2014 O O . THR A 1 263 ? 9.361 -6.965 18.491 1.00 89.12 263 THR A O 1
ATOM 2017 N N . ARG A 1 264 ? 7.998 -6.530 16.760 1.00 85.06 264 ARG A N 1
ATOM 2018 C CA . ARG A 1 264 ? 8.661 -7.387 15.765 1.00 85.06 264 ARG A CA 1
ATOM 2019 C C . ARG A 1 264 ? 8.605 -6.736 14.395 1.00 85.06 264 ARG A C 1
ATOM 2021 O O . ARG A 1 264 ? 7.699 -5.961 14.109 1.00 85.06 264 ARG A O 1
ATOM 2028 N N . GLU A 1 265 ? 9.551 -7.087 13.537 1.00 84.19 265 GLU A N 1
ATOM 2029 C CA . GLU A 1 265 ? 9.608 -6.587 12.167 1.00 84.19 265 GLU A CA 1
ATOM 2030 C C . GLU A 1 265 ? 9.340 -7.706 11.164 1.00 84.19 265 GLU A C 1
ATOM 2032 O O . GLU A 1 265 ? 9.906 -8.797 11.259 1.00 84.19 265 GLU A O 1
ATOM 2037 N N . LEU A 1 266 ? 8.473 -7.414 10.197 1.00 78.44 266 LEU A N 1
ATOM 2038 C CA . LEU A 1 266 ? 8.260 -8.208 8.997 1.00 78.44 266 LEU A CA 1
ATOM 2039 C C . LEU A 1 266 ? 8.897 -7.454 7.829 1.00 78.44 266 LEU A C 1
ATOM 2041 O O . LEU A 1 266 ? 8.414 -6.393 7.426 1.00 78.44 266 LEU A O 1
ATOM 2045 N N . VAL A 1 267 ? 10.018 -7.980 7.339 1.00 77.31 267 VAL A N 1
ATOM 2046 C CA . VAL A 1 267 ? 10.876 -7.341 6.335 1.00 77.31 267 VAL A CA 1
ATOM 2047 C C . VAL A 1 267 ? 10.713 -8.045 4.995 1.00 77.31 267 VAL A C 1
ATOM 2049 O O . VAL A 1 267 ? 11.042 -9.223 4.886 1.00 77.31 267 VAL A O 1
ATOM 2052 N N . TYR A 1 268 ? 10.297 -7.322 3.960 1.00 71.69 268 TYR A N 1
ATOM 2053 C CA . TYR A 1 268 ? 10.369 -7.780 2.569 1.00 71.69 268 TYR A CA 1
ATOM 2054 C C . TYR A 1 268 ? 11.596 -7.182 1.904 1.00 71.69 268 TYR A C 1
ATOM 2056 O O . TYR A 1 268 ? 11.806 -5.979 2.011 1.00 71.69 268 TYR A O 1
ATOM 2064 N N . SER A 1 269 ? 12.391 -7.992 1.210 1.00 68.69 269 SER A N 1
ATOM 2065 C CA . SER A 1 269 ? 13.613 -7.557 0.534 1.00 68.69 269 SER A CA 1
ATOM 2066 C C . SER A 1 269 ? 13.608 -7.980 -0.934 1.00 68.69 269 SER A C 1
ATOM 2068 O O . SER A 1 269 ? 13.470 -9.165 -1.245 1.00 68.69 269 SER A O 1
ATOM 2070 N N . ILE A 1 270 ? 13.760 -7.012 -1.842 1.00 64.06 270 ILE A N 1
ATOM 2071 C CA . ILE A 1 270 ? 13.830 -7.235 -3.295 1.00 64.06 270 ILE A CA 1
ATOM 2072 C C . ILE A 1 270 ? 14.998 -6.432 -3.850 1.00 64.06 270 ILE A C 1
ATOM 2074 O O . ILE A 1 270 ? 15.009 -5.209 -3.759 1.00 64.06 270 ILE A O 1
ATOM 2078 N N . GLY A 1 271 ? 15.988 -7.105 -4.441 1.00 58.28 271 GLY A N 1
ATOM 2079 C CA . GLY A 1 271 ? 17.106 -6.433 -5.120 1.00 58.28 271 GLY A CA 1
ATOM 2080 C C . GLY A 1 271 ? 17.982 -5.530 -4.234 1.00 58.28 271 GLY A C 1
ATOM 2081 O O . GLY A 1 271 ? 18.817 -4.817 -4.774 1.00 58.28 271 GLY A O 1
ATOM 2082 N N . GLY A 1 272 ? 17.810 -5.569 -2.907 1.00 64.00 272 GLY A N 1
ATOM 2083 C CA . GLY A 1 272 ? 18.457 -4.684 -1.929 1.00 64.00 272 GLY A CA 1
ATOM 2084 C C . GLY A 1 272 ? 17.472 -3.778 -1.175 1.00 64.00 272 GLY A C 1
ATOM 2085 O O . GLY A 1 272 ? 17.704 -3.463 -0.012 1.00 64.00 272 GLY A O 1
ATOM 2086 N N . TYR A 1 273 ? 16.339 -3.421 -1.778 1.00 68.94 273 TYR A N 1
ATOM 2087 C CA . TYR A 1 273 ? 15.320 -2.569 -1.153 1.00 68.94 273 TYR A CA 1
ATOM 2088 C C . TYR A 1 273 ? 14.539 -3.308 -0.075 1.00 68.94 273 TYR A C 1
ATOM 2090 O O . TYR A 1 273 ? 14.139 -4.450 -0.306 1.00 68.94 273 TYR A O 1
ATOM 2098 N N . ARG A 1 274 ? 14.269 -2.652 1.062 1.00 74.19 274 ARG A N 1
ATOM 2099 C CA . ARG A 1 274 ? 13.583 -3.254 2.214 1.00 74.19 274 ARG A CA 1
ATOM 2100 C C . ARG A 1 274 ? 12.274 -2.542 2.570 1.00 74.19 274 ARG A C 1
ATOM 2102 O O . ARG A 1 274 ? 12.220 -1.320 2.682 1.00 74.19 274 ARG A O 1
ATOM 2109 N N . PHE A 1 275 ? 11.235 -3.333 2.827 1.00 74.62 275 PHE A N 1
ATOM 2110 C CA . PHE A 1 275 ? 9.913 -2.901 3.297 1.00 74.62 275 PHE A CA 1
ATOM 2111 C C . PHE A 1 275 ? 9.736 -3.460 4.683 1.00 74.62 275 PHE A C 1
ATOM 2113 O O . PHE A 1 275 ? 9.635 -4.676 4.836 1.00 74.62 275 PHE A O 1
ATOM 2120 N N . ILE A 1 276 ? 9.726 -2.589 5.681 1.00 80.94 276 ILE A N 1
ATOM 2121 C CA . ILE A 1 276 ? 9.746 -3.008 7.071 1.00 80.94 276 ILE A CA 1
ATOM 2122 C C . ILE A 1 276 ? 8.436 -2.601 7.715 1.00 80.94 276 ILE A C 1
ATOM 2124 O O . ILE A 1 276 ? 8.134 -1.418 7.877 1.00 80.94 276 ILE A O 1
ATOM 2128 N N . TYR A 1 277 ? 7.655 -3.612 8.068 1.00 82.06 277 TYR A N 1
ATOM 2129 C CA . TYR A 1 277 ? 6.406 -3.466 8.792 1.00 82.06 277 TYR A CA 1
ATOM 2130 C C . TYR A 1 277 ? 6.668 -3.831 10.245 1.00 82.06 277 TYR A C 1
ATOM 2132 O O . TYR A 1 277 ? 6.926 -4.994 10.565 1.00 82.06 277 TYR A O 1
ATOM 2140 N N . THR A 1 278 ? 6.643 -2.831 11.122 1.00 85.19 278 THR A N 1
ATOM 2141 C CA . THR A 1 278 ? 6.782 -3.055 12.559 1.00 85.19 278 THR A CA 1
ATOM 2142 C C . THR A 1 278 ? 5.409 -3.385 13.125 1.00 85.19 278 THR A C 1
ATOM 2144 O O . THR A 1 278 ? 4.468 -2.601 12.994 1.00 85.19 278 THR A O 1
ATOM 2147 N N . TYR A 1 279 ? 5.309 -4.537 13.772 1.00 87.94 279 TYR A N 1
ATOM 2148 C CA . TYR A 1 279 ? 4.151 -4.982 14.529 1.00 87.94 279 TYR A CA 1
ATOM 2149 C C . TYR A 1 279 ? 4.419 -4.836 16.026 1.00 87.94 279 TYR A C 1
ATOM 2151 O O . TYR A 1 279 ? 5.557 -4.977 16.470 1.00 87.94 279 TYR A O 1
ATOM 2159 N N . GLU A 1 280 ? 3.370 -4.584 16.797 1.00 89.69 280 GLU A N 1
ATOM 2160 C CA . GLU A 1 280 ? 3.371 -4.515 18.256 1.00 89.69 280 GLU A CA 1
ATOM 2161 C C . GLU A 1 280 ? 2.353 -5.501 18.813 1.00 89.69 280 GLU A C 1
ATOM 2163 O O . GLU A 1 280 ? 1.237 -5.603 18.310 1.00 89.69 280 GLU A O 1
ATOM 2168 N N . TRP A 1 281 ? 2.745 -6.243 19.839 1.00 89.81 281 TRP A N 1
ATOM 2169 C CA . TRP A 1 281 ? 1.870 -7.193 20.501 1.00 89.81 281 TRP A CA 1
ATOM 2170 C C . TRP A 1 281 ? 0.925 -6.481 21.472 1.00 89.81 281 TRP A C 1
ATOM 2172 O O . TRP A 1 281 ? 1.363 -5.839 22.435 1.00 89.81 281 TRP A O 1
ATOM 2182 N N . LEU A 1 282 ? -0.373 -6.624 21.213 1.00 87.25 282 LEU A N 1
ATOM 2183 C CA . LEU A 1 282 ? -1.459 -6.125 22.047 1.00 87.25 282 LEU A CA 1
ATOM 2184 C C . LEU A 1 282 ? -2.131 -7.299 22.769 1.00 87.25 282 LEU A C 1
ATOM 2186 O O . LEU A 1 282 ? -2.344 -8.357 22.176 1.00 87.25 282 LEU A O 1
ATOM 2190 N N . GLU A 1 283 ? -2.456 -7.078 24.043 1.00 85.00 283 GLU A N 1
ATOM 2191 C CA . GLU A 1 283 ? -3.164 -7.999 24.947 1.00 85.00 283 GLU A CA 1
ATOM 2192 C C . GLU A 1 283 ? -4.490 -7.388 25.383 1.00 85.00 283 GLU A C 1
ATOM 2194 O O . GLU A 1 283 ? -4.478 -6.198 25.787 1.00 85.00 283 GLU A O 1
#

Sequence (283 aa):
WSVNFNNYKGKMEFCPENGKWAGRLYLDAHGKWETLKNISCNSQTGAVSFYRDAGNQTYTGTIKDRDMSGTFTSSGTSGYKWTATLTSFTTTASSSSSSSSSSSSSAASSSSSGQQVWHQKSYRYEPWAEDRKERSTYQTGTTSVLIDYCEAEGGKYTGFRVSVKRMGADHKIIYAGTANALASTTSTVITEPPEYIRPGERPSLTVSHKVISSTSWGANSLYVHFPGTNYAFKKPDGNSIGTNYEGKVTLEREAPAGSKGQTRELVYSIGGYRFIYTYEWLE

pLDDT: mean 70.03, std 20.36, range [28.39, 97.75]

Foldseek 3Di:
DWKQQLNFTWDKDWDCDPNRIWIWTDTPVVRDIFTKPPWDADPVFQWTWIAGDVQRKIWIWGDDDFKTKGKMDGPNDIDRIMMDGHPDDQPPDPDDDDDDDDDDDDDDDDDDPWAWWWAFRDKDKDFFPDPDQFQDWDDDPDDWTKTKGWDWDDDDARFIWIWIFIATPVRHGPDDPDDAHPTWTKTKGWYDFDRIAHFQAWTKTWIFIATPDDDDFDQQFWWKDWPDDIDFWDDPVRHTPTHGDTDMTTHPDGDHGDDAQDKTWIWIDTSNIIMTGIIGTTD